Protein AF-A0A8K0A670-F1 (afdb_monomer)

InterPro domains:
  IPR025924 YHYH domain [PF14240] (83-179)

Nearest PDB structures (foldseek):
  3w1z-assembly1_D  TM=4.379E-01  e=2.441E+00  Schizosaccharomyces pombe 972h-
  8fez-assembly1_B  TM=3.450E-01  e=7.462E+00  Severe acute respiratory syndrome coronavirus 2

Solvent-accessible surface area (backbone atoms only — not comparable to full-atom values): 18546 Å² total; per-residue (Å²): 137,86,81,82,78,81,77,81,77,79,76,77,73,77,72,39,59,51,26,69,49,73,68,61,54,65,54,39,48,35,48,98,30,70,21,81,68,60,70,42,61,19,37,38,45,76,45,78,59,88,68,29,32,38,39,35,21,28,24,30,50,37,51,86,71,64,76,46,55,36,99,76,38,81,26,41,46,36,80,50,86,47,75,46,69,20,34,46,68,26,44,77,37,100,57,75,33,62,51,21,63,50,65,48,27,38,28,27,33,22,24,32,29,34,36,35,49,38,100,85,59,42,55,30,76,84,73,51,62,60,35,94,38,30,26,42,41,41,92,86,8,51,32,31,28,44,43,70,26,54,69,42,73,56,55,52,82,69,101,70,42,48,35,45,68,42,27,34,36,48,22,17,35,41,25,22,32,34,32,35,73,88,49,49,70,49,49,58,91,77,35,46,87,33,25,28,48,69,56,100,55,35,43,34,31,34,22,22,97,45,83,46,14,45,53,34,29,32,58,27,46,62,84,73,82,87,77,49,59,62,80,44,75,61,44,52,61,59,55,49,52,51,53,50,54,52,51,53,52,51,52,53,50,51,53,52,50,51,54,51,50,54,50,53,53,53,51,50,52,51,52,52,53,51,52,52,50,52,50,55,50,53,53,51,54,52,52,51,53,51,49,53,53,54,49,51,52,52,51,52,53,51,52,52,52,53,52,54,50,52,53,52,51,51,54,50,53,51,50,52,51,54,49,52,52,52,50,52,53,50,53,51,52,54,51,50,54,51,50,55,58,59,64,77,71,71,82,133

Radius of gyration: 54.06 Å; Cα contacts (8 Å, |Δi|>4): 597; chains: 1; bounding box: 122×83×164 Å

Foldseek 3Di:
DDDDDPDPPPPPDAFAAAFDDPVSQVLQAAAPAQEDQARDGKDWHWDDDPQKIKIWIQQGHSDYWDHPPDPQHPATAGTDTDIAIEGNGFDFDPDFAFFFAAAFWAFSNGHGAGFCADLVRDRCQVVGDGTPQQWDADRVNRIHHQAQRCVAPQSPDDPAAFGDFGTAGQSRATEGEQAHGGRDGDDPVNADQQQWDRDPSYIHHYAHRDPSRTTLTHRTDHPDDPVGPCSHDSPSVVVVVVVVVVVVVVVVVVVVVVVVVVVVVVVVVVVVVVVVVVVVVVVVVVVVVVVVVVVVVVVVVVVVVVVVVVVVVVVVVVVVVVVVVVVVVVVVVVVVVVVVVVVVPDDD

Structure (mmCIF, N/CA/C/O backbone):
data_AF-A0A8K0A670-F1
#
_entry.id   AF-A0A8K0A670-F1
#
loop_
_atom_site.group_PDB
_atom_site.id
_atom_site.type_symbol
_atom_site.label_atom_id
_atom_site.label_alt_id
_atom_site.label_comp_id
_atom_site.label_asym_id
_atom_site.label_entity_id
_atom_site.label_seq_id
_atom_site.pdbx_PDB_ins_code
_atom_site.Cartn_x
_atom_site.Cartn_y
_atom_site.Cartn_z
_atom_site.occupancy
_atom_site.B_iso_or_equiv
_atom_site.auth_seq_id
_atom_site.auth_comp_id
_atom_site.auth_asym_id
_atom_site.auth_atom_id
_atom_site.pdbx_PDB_model_num
ATOM 1 N N . MET A 1 1 ? -8.730 61.314 -6.296 1.00 41.34 1 MET A N 1
ATOM 2 C CA . MET A 1 1 ? -9.463 60.040 -6.457 1.00 41.34 1 MET A CA 1
ATOM 3 C C . MET A 1 1 ? -8.555 58.917 -5.981 1.00 41.34 1 MET A C 1
ATOM 5 O O . MET A 1 1 ? -7.648 58.537 -6.707 1.00 41.34 1 MET A O 1
ATOM 9 N N . LEU A 1 2 ? -8.719 58.470 -4.735 1.00 37.47 2 LEU A N 1
ATOM 10 C CA . LEU A 1 2 ? -7.903 57.409 -4.144 1.00 37.47 2 LEU A CA 1
ATOM 11 C C . LEU A 1 2 ? -8.579 56.067 -4.469 1.00 37.47 2 LEU A C 1
ATOM 13 O O . LEU A 1 2 ? -9.646 55.773 -3.939 1.00 37.47 2 LEU A O 1
ATOM 17 N N . ARG A 1 3 ? -8.018 55.299 -5.410 1.00 43.97 3 ARG A N 1
ATOM 18 C CA . ARG A 1 3 ? -8.507 53.952 -5.739 1.00 43.97 3 ARG A CA 1
ATOM 19 C C . ARG A 1 3 ? -7.985 52.971 -4.688 1.00 43.97 3 ARG A C 1
ATOM 21 O O . ARG A 1 3 ? -6.829 52.559 -4.764 1.00 43.97 3 ARG A O 1
ATOM 28 N N . LEU A 1 4 ? -8.832 52.609 -3.722 1.00 42.03 4 LEU A N 1
ATOM 29 C CA . LEU A 1 4 ? -8.606 51.438 -2.874 1.00 42.03 4 LEU A CA 1
ATOM 30 C C . LEU A 1 4 ? -8.607 50.194 -3.772 1.00 42.03 4 LEU A C 1
ATOM 32 O O . LEU A 1 4 ? -9.631 49.848 -4.355 1.00 42.03 4 LEU A O 1
ATOM 36 N N . HIS A 1 5 ? -7.455 49.540 -3.890 1.00 47.75 5 HIS A N 1
ATOM 37 C CA . HIS A 1 5 ? -7.378 48.182 -4.411 1.00 47.75 5 HIS A CA 1
ATOM 38 C C . HIS A 1 5 ? -7.705 47.246 -3.250 1.00 47.75 5 HIS A C 1
ATOM 40 O O . HIS A 1 5 ? -6.898 47.075 -2.340 1.00 47.75 5 HIS A O 1
ATOM 46 N N . ALA A 1 6 ? -8.921 46.702 -3.247 1.00 46.00 6 ALA A N 1
ATOM 47 C CA . ALA A 1 6 ? -9.292 45.627 -2.343 1.00 46.00 6 ALA A CA 1
ATOM 48 C C . ALA A 1 6 ? -8.621 44.342 -2.840 1.00 46.00 6 ALA A C 1
ATOM 50 O O . ALA A 1 6 ? -9.079 43.716 -3.795 1.00 46.00 6 ALA A O 1
ATOM 51 N N . THR A 1 7 ? -7.497 43.981 -2.228 1.00 47.88 7 THR A N 1
ATOM 52 C CA . THR A 1 7 ? -6.883 42.668 -2.408 1.00 47.88 7 THR A CA 1
ATOM 53 C C . THR A 1 7 ? -7.809 41.645 -1.754 1.00 47.88 7 THR A C 1
ATOM 55 O O . THR A 1 7 ? -7.922 41.601 -0.530 1.00 47.88 7 THR A O 1
ATOM 58 N N . LEU A 1 8 ? -8.523 40.865 -2.566 1.00 43.47 8 LEU A N 1
ATOM 59 C CA . LEU A 1 8 ? -9.308 39.728 -2.098 1.00 43.47 8 LEU A CA 1
ATOM 60 C C . LEU A 1 8 ? -8.324 38.666 -1.591 1.00 43.47 8 LEU A C 1
ATOM 62 O O . LEU A 1 8 ? -7.766 37.901 -2.373 1.00 43.47 8 LEU A O 1
ATOM 66 N N . VAL A 1 9 ? -8.066 38.660 -0.284 1.00 44.31 9 VAL A N 1
ATOM 67 C CA . VAL A 1 9 ? -7.386 37.547 0.379 1.00 44.31 9 VAL A CA 1
ATOM 68 C C . VAL A 1 9 ? -8.381 36.394 0.382 1.00 44.31 9 VAL A C 1
ATOM 70 O O . VAL A 1 9 ? -9.333 36.391 1.161 1.00 44.31 9 VAL A O 1
ATOM 73 N N . LEU A 1 10 ? -8.205 35.453 -0.543 1.00 40.19 10 LEU A N 1
ATOM 74 C CA . LEU A 1 10 ? -8.922 34.187 -0.525 1.00 40.19 10 LEU A CA 1
ATOM 75 C C . LEU A 1 10 ? -8.428 33.428 0.714 1.00 40.19 10 LEU A C 1
ATOM 77 O O . LEU A 1 10 ? -7.350 32.840 0.701 1.00 40.19 10 LEU A O 1
ATOM 81 N N . ALA A 1 11 ? -9.163 33.536 1.821 1.00 42.47 11 ALA A N 1
ATOM 82 C CA . ALA A 1 11 ? -8.893 32.750 3.012 1.00 42.47 11 ALA A CA 1
ATOM 83 C C . ALA A 1 11 ? -9.129 31.280 2.650 1.00 42.47 11 ALA A C 1
ATOM 85 O O . ALA A 1 11 ? -10.271 30.851 2.492 1.00 42.47 11 ALA A O 1
ATOM 86 N N . VAL A 1 12 ? -8.044 30.529 2.459 1.00 48.94 12 VAL A N 1
ATOM 87 C CA . VAL A 1 12 ? -8.097 29.069 2.410 1.00 48.94 12 VAL A CA 1
ATOM 88 C C . VAL A 1 12 ? -8.590 28.641 3.787 1.00 48.94 12 VAL A C 1
ATOM 90 O O . VAL A 1 12 ? -7.878 28.798 4.779 1.00 48.94 12 VAL A O 1
ATOM 93 N N . LEU A 1 13 ? -9.851 28.215 3.868 1.00 53.75 13 LEU A N 1
ATOM 94 C CA . LEU A 1 13 ? -10.382 27.624 5.089 1.00 53.75 13 LEU A CA 1
ATOM 95 C C . LEU A 1 13 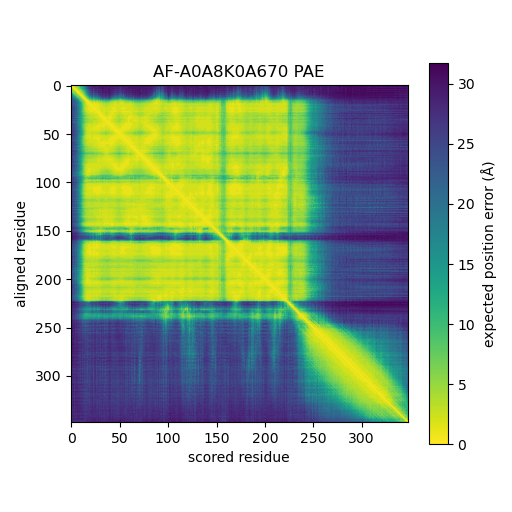? -9.508 26.404 5.419 1.00 53.75 13 LEU A C 1
ATOM 97 O O . LEU A 1 13 ? -9.218 25.625 4.507 1.00 53.75 13 LEU A O 1
ATOM 101 N N . PRO A 1 14 ? -9.047 26.245 6.672 1.00 61.03 14 PRO A N 1
ATOM 102 C CA . PRO A 1 14 ? -8.299 25.056 7.050 1.00 61.03 14 PRO A CA 1
ATOM 103 C C . PRO A 1 14 ? -9.165 23.821 6.789 1.00 61.03 14 PRO A C 1
ATOM 105 O O . PRO A 1 14 ? -10.379 23.856 7.010 1.00 61.03 14 PRO A O 1
ATOM 108 N N . ALA A 1 15 ? -8.542 22.751 6.292 1.00 68.19 15 ALA A N 1
ATOM 109 C CA . ALA A 1 15 ? -9.210 21.470 6.115 1.00 68.19 15 ALA A CA 1
ATOM 110 C C . ALA A 1 15 ? -9.881 21.058 7.430 1.00 68.19 15 ALA A C 1
ATOM 112 O O . ALA A 1 15 ? -9.283 21.163 8.504 1.00 68.19 15 ALA A O 1
ATOM 113 N N . THR A 1 16 ? -11.135 20.620 7.349 1.00 85.06 16 THR A N 1
ATOM 114 C CA . THR A 1 16 ? -11.826 20.073 8.516 1.00 85.06 16 THR A CA 1
ATOM 115 C C . THR A 1 16 ? -11.417 18.620 8.688 1.00 85.06 16 THR A C 1
ATOM 117 O O . THR A 1 16 ? -11.331 17.876 7.713 1.00 85.06 16 THR A O 1
ATOM 120 N N . VAL A 1 17 ? -11.156 18.209 9.924 1.00 87.62 17 VAL A N 1
ATOM 121 C CA . VAL A 1 17 ? -11.003 16.794 10.258 1.00 87.62 17 VAL A CA 1
ATOM 122 C C . VAL A 1 17 ? -12.274 16.373 10.968 1.00 87.62 17 VAL A C 1
ATOM 124 O O . VAL A 1 17 ? -12.676 16.995 11.951 1.00 87.62 17 VAL A O 1
ATOM 127 N N . LEU A 1 18 ? -12.933 15.360 10.421 1.00 91.75 18 LEU A N 1
ATOM 128 C CA . LEU A 1 18 ? -14.132 14.766 10.989 1.00 91.75 18 LEU A CA 1
ATOM 129 C C . LEU A 1 18 ? -13.799 13.330 11.388 1.00 91.75 18 LEU A C 1
ATOM 131 O O . LEU A 1 18 ? -12.989 12.678 10.731 1.00 91.75 18 LEU A O 1
ATOM 135 N N . GLY A 1 19 ? -14.403 12.857 12.476 1.00 92.88 19 GLY A N 1
ATOM 136 C CA . GLY A 1 19 ? -14.391 11.432 12.784 1.00 92.88 19 GLY A CA 1
ATOM 137 C C . GLY A 1 19 ? -15.378 10.681 11.902 1.00 92.88 19 GLY A C 1
ATOM 138 O O . GLY A 1 19 ? -16.015 11.266 11.022 1.00 92.88 19 GLY A O 1
ATOM 139 N N . LEU A 1 20 ? -15.531 9.387 12.174 1.00 96.38 20 LEU A N 1
ATOM 140 C CA . LEU A 1 20 ? -16.428 8.531 11.405 1.00 96.38 20 LEU A CA 1
ATOM 141 C C . LEU A 1 20 ? -17.883 9.025 11.463 1.00 96.38 20 LEU A C 1
ATOM 143 O O . LEU A 1 20 ? -18.459 9.224 12.536 1.00 96.38 20 LEU A O 1
ATOM 147 N N . SER A 1 21 ? -18.492 9.167 10.294 1.00 95.00 21 SER A N 1
ATOM 148 C CA . SER A 1 21 ? -19.928 9.344 10.110 1.00 95.00 21 SER A CA 1
ATOM 149 C C . SER A 1 21 ? -20.710 8.085 10.503 1.00 95.00 21 SER A C 1
ATOM 151 O O . SER A 1 21 ? -20.159 6.996 10.658 1.00 95.00 21 SER A O 1
ATOM 153 N N . ALA A 1 22 ? -22.032 8.216 10.641 1.00 94.94 22 ALA A N 1
ATOM 154 C CA . ALA A 1 22 ? -22.895 7.078 10.958 1.00 94.94 22 ALA A CA 1
ATOM 155 C C . ALA A 1 22 ? -22.835 5.971 9.888 1.00 94.94 22 ALA A C 1
ATOM 157 O O . ALA A 1 22 ? -22.844 4.793 10.243 1.00 94.94 22 ALA A O 1
ATOM 158 N N . ASP A 1 23 ? -22.731 6.344 8.609 1.00 93.25 23 ASP A N 1
ATOM 159 C CA . ASP A 1 23 ? -22.630 5.392 7.498 1.00 93.25 23 ASP A CA 1
ATOM 160 C C . ASP A 1 23 ? -21.265 4.688 7.495 1.00 93.25 23 ASP A C 1
ATOM 162 O O . ASP A 1 23 ? -21.194 3.473 7.316 1.00 93.25 23 ASP A O 1
ATOM 166 N N . GLU A 1 24 ? -20.183 5.416 7.790 1.00 95.56 24 GLU A N 1
ATOM 167 C CA . GLU A 1 24 ? -18.848 4.826 7.951 1.00 95.56 24 GLU A CA 1
ATOM 168 C C . GLU A 1 24 ? -18.781 3.873 9.147 1.00 95.56 24 GLU A C 1
ATOM 170 O O . GLU A 1 24 ? -18.188 2.805 9.043 1.00 95.56 24 GLU A O 1
ATOM 175 N N . ILE A 1 25 ? -19.424 4.208 10.271 1.00 96.75 25 ILE A N 1
ATOM 176 C CA . ILE A 1 25 ? -19.548 3.304 11.425 1.00 96.75 25 ILE A CA 1
ATOM 177 C C . ILE A 1 25 ? -20.355 2.057 11.043 1.00 96.75 25 ILE A C 1
ATOM 179 O O . ILE A 1 25 ? -19.985 0.948 11.428 1.00 96.75 25 ILE A O 1
ATOM 183 N N . ALA A 1 26 ? -21.435 2.215 10.275 1.00 94.94 26 ALA A N 1
ATOM 184 C CA . ALA A 1 26 ? -22.269 1.104 9.824 1.00 94.94 26 ALA A CA 1
ATOM 185 C C . ALA A 1 26 ? -21.543 0.155 8.854 1.00 94.94 26 ALA A C 1
ATOM 187 O O . ALA A 1 26 ? -21.919 -1.014 8.768 1.00 94.94 26 ALA A O 1
ATOM 188 N N . ALA A 1 27 ? -20.495 0.622 8.168 1.00 94.75 27 ALA A N 1
ATOM 189 C CA . ALA A 1 27 ? -19.664 -0.210 7.301 1.00 94.75 27 ALA A CA 1
ATOM 190 C C . ALA A 1 27 ? -18.817 -1.238 8.074 1.00 94.75 27 ALA A C 1
ATOM 192 O O . ALA A 1 27 ? -18.382 -2.227 7.485 1.00 94.75 27 ALA A O 1
ATOM 193 N N . PHE A 1 28 ? -18.600 -1.051 9.385 1.00 97.00 28 PHE A N 1
ATOM 194 C CA . PHE A 1 28 ? -17.864 -2.012 10.210 1.00 97.00 28 PHE A CA 1
ATOM 195 C C . PHE A 1 28 ? -18.700 -3.267 10.467 1.00 97.00 28 PHE A C 1
ATOM 197 O O . PHE A 1 28 ? -19.418 -3.382 11.464 1.00 97.00 28 PHE A O 1
ATOM 204 N N . GLN A 1 29 ? -18.583 -4.229 9.558 1.00 95.06 29 GLN A N 1
ATOM 205 C CA . GLN A 1 29 ? -19.315 -5.482 9.597 1.00 95.06 29 GLN A CA 1
ATOM 206 C C . GLN A 1 29 ? -18.474 -6.627 9.026 1.00 95.06 29 GLN A C 1
ATOM 208 O O . GLN A 1 29 ? -17.982 -6.569 7.903 1.00 95.06 29 GLN A O 1
ATOM 213 N N . ALA A 1 30 ? -18.369 -7.720 9.781 1.00 94.62 30 ALA A N 1
ATOM 214 C CA . ALA A 1 30 ? -17.766 -8.954 9.294 1.00 94.62 30 ALA A CA 1
ATOM 215 C C . ALA A 1 30 ? -18.792 -9.765 8.487 1.00 94.62 30 ALA A C 1
ATOM 217 O O . ALA A 1 30 ? -19.913 -10.017 8.948 1.00 94.62 30 ALA A O 1
ATOM 218 N N . ARG A 1 31 ? -18.409 -10.220 7.290 1.00 93.75 31 ARG A N 1
ATOM 219 C CA . ARG A 1 31 ? -19.213 -11.148 6.483 1.00 93.75 31 ARG A CA 1
ATOM 220 C C . ARG A 1 31 ? -19.394 -12.487 7.200 1.00 93.75 31 ARG A C 1
ATOM 222 O O . ARG A 1 31 ? -18.621 -12.894 8.068 1.00 93.75 31 ARG A O 1
ATOM 229 N N . THR A 1 32 ? -20.432 -13.221 6.802 1.00 94.88 32 THR A N 1
ATOM 230 C CA . THR A 1 32 ? -20.652 -14.586 7.302 1.00 94.88 32 THR A CA 1
ATOM 231 C C . THR A 1 32 ? -19.696 -15.559 6.614 1.00 94.88 32 THR A C 1
ATOM 233 O O . THR A 1 32 ? -20.020 -16.139 5.580 1.00 94.88 32 THR A O 1
ATOM 236 N N . HIS A 1 33 ? -18.507 -15.719 7.192 1.00 94.69 33 HIS A N 1
ATOM 237 C CA . HIS A 1 33 ? -17.453 -16.606 6.709 1.00 94.69 33 HIS A CA 1
ATOM 238 C C . HIS A 1 33 ? -16.773 -17.329 7.876 1.00 94.69 33 HIS A C 1
ATOM 240 O O . HIS A 1 33 ? -16.440 -16.705 8.879 1.00 94.69 33 HIS A O 1
ATOM 246 N N . ILE A 1 34 ? -16.553 -18.640 7.738 1.00 97.31 34 ILE A N 1
ATOM 247 C CA . ILE A 1 34 ? -15.734 -19.413 8.679 1.00 97.31 34 ILE A CA 1
ATOM 248 C C . ILE A 1 34 ? -14.327 -19.525 8.100 1.00 97.31 34 ILE A C 1
ATOM 250 O O . ILE A 1 34 ? -14.119 -20.216 7.103 1.00 97.31 34 ILE A O 1
ATOM 254 N N . GLU A 1 35 ? -13.373 -18.858 8.742 1.00 96.75 35 GLU A N 1
ATOM 255 C CA . GLU A 1 35 ? -11.968 -18.861 8.356 1.00 96.75 35 GLU A CA 1
ATOM 256 C C . GLU A 1 35 ? -11.379 -20.261 8.572 1.00 96.75 35 GLU A C 1
ATOM 258 O O . GLU A 1 35 ? -11.522 -20.871 9.636 1.00 96.75 35 GLU A O 1
ATOM 263 N N . ARG A 1 36 ? -10.742 -20.806 7.534 1.00 95.88 36 ARG A N 1
ATOM 264 C CA . ARG A 1 36 ? -10.389 -22.231 7.472 1.00 95.88 36 ARG A CA 1
ATOM 265 C C . ARG A 1 36 ? -9.290 -22.665 8.439 1.00 95.88 36 ARG A C 1
ATOM 267 O O . ARG A 1 36 ? -9.299 -23.822 8.850 1.00 95.88 36 ARG A O 1
ATOM 274 N N . ASN A 1 37 ? -8.333 -21.795 8.757 1.00 95.94 37 ASN A N 1
ATOM 275 C CA . ASN A 1 37 ? -7.180 -22.154 9.583 1.00 95.94 37 ASN A CA 1
ATOM 276 C C . ASN A 1 37 ? -7.552 -22.182 11.074 1.00 95.94 37 ASN A C 1
ATOM 278 O O . ASN A 1 37 ? -7.114 -23.064 11.807 1.00 95.94 37 ASN A O 1
ATOM 282 N N . SER A 1 38 ? -8.401 -21.255 11.513 1.00 96.50 38 SER A N 1
ATOM 283 C CA . SER A 1 38 ? -8.868 -21.112 12.896 1.00 96.50 38 SER A CA 1
ATOM 284 C C . SER A 1 38 ? -10.195 -21.827 13.174 1.00 96.50 38 SER A C 1
ATOM 286 O O . SER A 1 38 ? -10.486 -22.161 14.325 1.00 96.50 38 SER A O 1
ATOM 288 N N . GLY A 1 39 ? -11.019 -22.059 12.146 1.00 96.94 39 GLY A N 1
ATOM 289 C CA . GLY A 1 39 ? -12.376 -22.594 12.283 1.00 96.94 39 GLY A CA 1
ATOM 290 C C . GLY A 1 39 ? -13.350 -21.618 12.951 1.00 96.94 39 GLY A C 1
ATOM 291 O O . GLY A 1 39 ? -14.333 -22.050 13.560 1.00 96.94 39 GLY A O 1
ATOM 292 N N . LYS A 1 40 ? -13.065 -20.312 12.898 1.00 97.69 40 LYS A N 1
ATOM 293 C CA . LYS A 1 40 ? -13.826 -19.246 13.565 1.00 97.69 40 LYS A CA 1
ATOM 294 C C . LYS A 1 40 ? -14.410 -18.260 12.559 1.00 97.69 40 LYS A C 1
ATOM 296 O O . LYS A 1 40 ? -13.945 -18.163 11.431 1.00 97.69 40 LYS A O 1
ATOM 301 N N . GLN A 1 41 ? -15.429 -17.523 12.992 1.00 97.69 41 GLN A N 1
ATOM 302 C CA . GLN A 1 41 ? -15.974 -16.388 12.252 1.00 97.69 41 GLN A CA 1
ATOM 303 C C . GLN A 1 41 ? -15.366 -15.082 12.774 1.00 97.69 41 GLN A C 1
ATOM 305 O O . GLN A 1 41 ? -15.202 -14.931 13.987 1.00 97.69 41 GLN A O 1
ATOM 310 N N . GLY A 1 42 ? -15.078 -14.145 11.869 1.00 97.88 42 GLY A N 1
ATOM 311 C CA . GLY A 1 42 ? -14.710 -12.769 12.207 1.00 97.88 42 GLY A CA 1
ATOM 312 C C . GLY A 1 42 ? -15.820 -12.022 12.940 1.00 97.88 42 GLY A C 1
ATOM 313 O O . GLY A 1 42 ? -16.999 -12.166 12.615 1.00 97.88 42 GLY A O 1
ATOM 314 N N . THR A 1 43 ? -15.451 -11.216 13.930 1.00 98.12 43 THR A N 1
ATOM 315 C CA . THR A 1 43 ? -16.368 -10.298 14.611 1.00 98.12 43 THR A CA 1
ATOM 316 C C . THR A 1 43 ? -15.762 -8.908 14.692 1.00 98.12 43 THR A C 1
ATOM 318 O O . THR A 1 43 ? -14.563 -8.754 14.909 1.00 98.12 43 THR A O 1
ATOM 321 N N . VAL A 1 44 ? -16.611 -7.896 14.534 1.00 98.31 44 VAL A N 1
ATOM 322 C CA . VAL A 1 44 ? -16.253 -6.485 14.657 1.00 98.31 44 VAL A CA 1
ATOM 323 C C . VAL A 1 44 ? -17.434 -5.723 15.243 1.00 98.31 44 VAL A C 1
ATOM 325 O O . VAL A 1 44 ? -18.589 -6.052 14.969 1.00 98.31 44 VAL A O 1
ATOM 328 N N . SER A 1 45 ? -17.154 -4.738 16.087 1.00 97.75 45 SER A N 1
ATOM 329 C CA . SER A 1 45 ? -18.163 -3.831 16.622 1.00 97.75 45 SER A CA 1
ATOM 330 C C . SER A 1 45 ? -17.540 -2.484 16.946 1.00 97.75 45 SER A C 1
ATOM 332 O O . SER A 1 45 ? -16.480 -2.416 17.574 1.00 97.75 45 SER A O 1
ATOM 334 N N . VAL A 1 46 ? -18.250 -1.423 16.575 1.00 98.12 46 VAL A N 1
ATOM 335 C CA . VAL A 1 46 ? -17.915 -0.036 16.887 1.00 98.12 46 VAL A CA 1
ATOM 336 C C . VAL A 1 46 ? -19.028 0.533 17.750 1.00 98.12 46 VAL A C 1
ATOM 338 O O . VAL A 1 46 ? -20.191 0.555 17.356 1.00 98.12 46 VAL A O 1
ATOM 341 N N . THR A 1 47 ? -18.680 0.976 18.952 1.00 97.25 47 THR A N 1
ATOM 342 C CA . THR A 1 47 ? -19.632 1.589 19.889 1.00 97.25 47 THR A CA 1
ATOM 343 C C . THR A 1 47 ? -19.100 2.915 20.383 1.00 97.25 47 THR A C 1
ATOM 345 O O . THR A 1 47 ? -17.900 3.044 20.598 1.00 97.25 47 THR A O 1
ATOM 348 N N . GLN A 1 48 ? -19.978 3.880 20.622 1.00 96.06 48 GLN A N 1
ATOM 349 C CA . GLN A 1 48 ? -19.585 5.168 21.178 1.00 96.06 48 GLN A CA 1
ATOM 350 C C . GLN A 1 48 ? -19.744 5.189 22.705 1.00 96.06 48 GLN A C 1
ATOM 352 O O . GLN A 1 48 ? -20.777 4.786 23.237 1.00 96.06 48 GLN A O 1
ATOM 357 N N . ASP A 1 49 ? -18.725 5.696 23.393 1.00 95.06 49 ASP A N 1
ATOM 358 C CA . ASP A 1 49 ? -18.665 5.932 24.835 1.00 95.06 49 ASP A CA 1
ATOM 359 C C . ASP A 1 49 ? -18.203 7.379 25.074 1.00 95.06 49 ASP A C 1
ATOM 361 O O . ASP A 1 49 ? -17.006 7.679 25.091 1.00 95.06 49 ASP A O 1
ATOM 365 N N . GLY A 1 50 ? -19.168 8.299 25.177 1.00 94.75 50 GLY A N 1
ATOM 366 C CA . GLY A 1 50 ? -18.897 9.737 25.245 1.00 94.75 50 GLY A CA 1
ATOM 367 C C . GLY A 1 50 ? -18.187 10.242 23.985 1.00 94.75 50 GLY A C 1
ATOM 368 O O . GLY A 1 50 ? -18.702 10.088 22.876 1.00 94.75 50 GLY A O 1
ATOM 369 N N . ASP A 1 51 ? -16.997 10.815 24.164 1.00 93.50 51 ASP A N 1
ATOM 370 C CA . ASP A 1 51 ? -16.164 11.374 23.087 1.00 93.50 51 ASP A CA 1
ATOM 371 C C . ASP A 1 51 ? -15.213 10.338 22.451 1.00 93.50 51 ASP A C 1
ATOM 373 O O . ASP A 1 51 ? -14.284 10.690 21.719 1.00 93.50 51 ASP A O 1
ATOM 377 N N . VAL A 1 52 ? -15.423 9.048 22.730 1.00 95.44 52 VAL A N 1
ATOM 378 C CA . VAL A 1 52 ? -14.565 7.949 22.270 1.00 95.44 52 VAL A CA 1
ATOM 379 C C . VAL A 1 52 ? -15.375 6.915 21.493 1.00 95.44 52 VAL A C 1
ATOM 381 O O . VAL A 1 52 ? -16.432 6.477 21.946 1.00 95.44 52 VAL A O 1
ATOM 384 N N . LEU A 1 53 ? -14.852 6.465 20.353 1.00 97.06 53 LEU A N 1
ATOM 385 C CA . LEU A 1 53 ? -15.296 5.236 19.700 1.00 97.06 53 LEU A CA 1
ATOM 386 C C . LEU A 1 53 ? -14.466 4.062 20.225 1.00 97.06 53 LEU A C 1
ATOM 388 O O . LEU A 1 53 ? -13.234 4.086 20.220 1.00 97.06 53 LEU A O 1
ATOM 392 N N . VAL A 1 54 ? -15.156 3.028 20.691 1.00 97.38 54 VAL A N 1
ATOM 393 C CA . VAL A 1 54 ? -14.592 1.759 21.145 1.00 97.38 54 VAL A CA 1
ATOM 394 C C . VAL A 1 54 ? -14.743 0.746 20.019 1.00 97.38 54 VAL A C 1
ATOM 396 O O . VAL A 1 54 ? -15.856 0.329 19.694 1.00 97.38 54 VAL A O 1
ATOM 399 N N . LEU A 1 55 ? -13.612 0.361 19.436 1.00 97.81 55 LEU A N 1
ATOM 400 C CA . LEU A 1 55 ? -13.516 -0.655 18.397 1.00 97.81 55 LEU A CA 1
ATOM 401 C C . LEU A 1 55 ? -13.195 -1.995 19.055 1.00 97.81 55 LEU A C 1
ATOM 403 O O . LEU A 1 55 ? -12.193 -2.107 19.764 1.00 97.81 55 LEU A O 1
ATOM 407 N N . THR A 1 56 ? -14.004 -3.017 18.809 1.00 98.25 56 THR A N 1
ATOM 408 C CA . THR A 1 56 ? -13.760 -4.380 19.300 1.00 98.25 56 THR A CA 1
ATOM 409 C C . THR A 1 56 ? -13.748 -5.365 18.148 1.00 98.25 56 THR A C 1
ATOM 411 O O . THR A 1 56 ? -14.512 -5.215 17.198 1.00 98.25 56 THR A O 1
ATOM 414 N N . SER A 1 57 ? -12.855 -6.350 18.213 1.00 98.44 57 SER A N 1
ATOM 415 C CA . SER A 1 57 ? -12.731 -7.372 17.177 1.00 98.44 57 SER A CA 1
ATOM 416 C C . SER A 1 57 ? -12.016 -8.612 17.694 1.00 98.44 57 SER A C 1
ATOM 418 O O . SER A 1 57 ? -11.141 -8.528 18.563 1.00 98.44 57 SER A O 1
ATOM 420 N N . ASN A 1 58 ? -12.349 -9.766 17.121 1.00 97.94 58 ASN A N 1
ATOM 421 C CA . ASN A 1 58 ? -11.612 -11.001 17.356 1.00 97.94 58 ASN A CA 1
ATOM 422 C C . ASN A 1 58 ? -10.453 -11.232 16.360 1.00 97.94 58 ASN A C 1
ATOM 424 O O . ASN A 1 58 ? -9.711 -12.206 16.490 1.00 97.94 58 ASN A O 1
ATOM 428 N N . GLY A 1 59 ? -10.275 -10.331 15.387 1.00 97.50 59 GLY A N 1
ATOM 429 C CA . GLY A 1 59 ? -9.162 -10.307 14.434 1.00 97.50 59 GLY A CA 1
ATOM 430 C C . GLY A 1 59 ? -9.163 -11.432 13.398 1.00 97.50 59 GLY A C 1
ATOM 431 O O . GLY A 1 59 ? -8.176 -11.587 12.682 1.00 97.50 59 GLY A O 1
ATOM 432 N N . ILE A 1 60 ? -10.229 -12.233 13.329 1.00 98.25 60 ILE A N 1
ATOM 433 C CA . ILE A 1 60 ? -10.356 -13.306 12.342 1.00 98.25 60 ILE A CA 1
ATOM 434 C C . ILE A 1 60 ? -10.846 -12.706 11.015 1.00 98.25 60 ILE A C 1
ATOM 436 O O . ILE A 1 60 ? -11.880 -12.035 11.017 1.00 98.25 60 ILE A O 1
ATOM 440 N N . PRO A 1 61 ? -10.151 -12.939 9.884 1.00 96.81 61 PRO A N 1
ATOM 441 C CA . PRO A 1 61 ? -10.595 -12.437 8.591 1.00 96.81 61 PRO A CA 1
ATOM 442 C C . PRO A 1 61 ? -11.920 -13.073 8.173 1.00 96.81 61 PRO A C 1
ATOM 444 O O . PRO A 1 61 ? -12.165 -14.265 8.356 1.00 96.81 61 PRO A O 1
ATOM 447 N N . ASP A 1 62 ? -12.776 -12.261 7.566 1.00 95.62 62 ASP A N 1
ATOM 448 C CA . ASP A 1 62 ? -14.099 -12.649 7.077 1.00 95.62 62 ASP A CA 1
ATOM 449 C C . ASP A 1 62 ? -14.082 -13.099 5.601 1.00 95.62 62 ASP A C 1
ATOM 451 O O . ASP A 1 62 ? -15.097 -13.056 4.903 1.00 95.62 62 ASP A O 1
ATOM 455 N N . HIS A 1 63 ? -12.916 -13.527 5.124 1.00 94.50 63 HIS A N 1
ATOM 456 C CA . HIS A 1 63 ? -12.665 -14.023 3.777 1.00 94.50 63 HIS A CA 1
ATOM 457 C C . HIS A 1 63 ? -11.752 -15.249 3.819 1.00 94.50 63 HIS A C 1
ATOM 459 O O . HIS A 1 63 ? -11.102 -15.541 4.825 1.00 94.50 63 HIS A O 1
ATOM 465 N N . ALA A 1 64 ? -11.667 -15.950 2.687 1.00 92.69 64 ALA A N 1
ATOM 466 C CA . ALA A 1 64 ? -10.725 -17.046 2.542 1.00 92.69 64 ALA A CA 1
ATOM 467 C C . ALA A 1 64 ? -9.283 -16.522 2.625 1.00 92.69 64 ALA A C 1
ATOM 469 O O . ALA A 1 64 ? -8.930 -15.554 1.958 1.00 92.69 64 ALA A O 1
ATOM 470 N N . THR A 1 65 ? -8.459 -17.185 3.426 1.00 94.88 65 THR A N 1
ATOM 471 C CA . THR A 1 65 ? -7.021 -16.924 3.585 1.00 94.88 65 THR A CA 1
ATOM 472 C C . THR A 1 65 ? -6.208 -18.019 2.902 1.00 94.88 65 THR A C 1
ATOM 474 O O . THR A 1 65 ? -6.752 -19.074 2.553 1.00 94.88 65 THR A O 1
ATOM 477 N N . SER A 1 66 ? -4.892 -17.849 2.753 1.00 94.94 66 SER A N 1
ATOM 478 C CA . SER A 1 66 ? -3.977 -18.965 2.432 1.00 94.94 66 SER A CA 1
ATOM 479 C C . SER A 1 66 ? -3.965 -20.057 3.516 1.00 94.94 66 SER A C 1
ATOM 481 O O . SER A 1 66 ? -4.585 -19.929 4.568 1.00 94.94 66 SER A O 1
ATOM 483 N N . THR A 1 67 ? -3.333 -21.202 3.236 1.00 95.62 67 THR A N 1
ATOM 484 C CA . THR A 1 67 ? -3.144 -22.239 4.260 1.00 95.62 67 THR A CA 1
ATOM 485 C C . THR A 1 67 ? -1.982 -21.814 5.140 1.00 95.62 67 THR A C 1
ATOM 487 O O . THR A 1 67 ? -0.867 -21.659 4.646 1.00 95.62 67 THR A O 1
ATOM 490 N N . PHE A 1 68 ? -2.254 -21.641 6.425 1.00 96.19 68 PHE A N 1
ATOM 491 C CA . PHE A 1 68 ? -1.297 -21.269 7.451 1.00 96.19 68 PHE A CA 1
ATOM 492 C C . PHE A 1 68 ? -1.293 -22.351 8.544 1.00 96.19 68 PHE A C 1
ATOM 494 O O . PHE A 1 68 ? -2.366 -22.789 8.963 1.00 96.19 68 PHE A O 1
ATOM 501 N N . PRO A 1 69 ? -0.118 -22.822 8.991 1.00 96.06 69 PRO A N 1
ATOM 502 C CA . PRO A 1 69 ? 1.219 -22.382 8.599 1.00 96.06 69 PRO A CA 1
ATOM 503 C C . PRO A 1 69 ? 1.611 -22.871 7.192 1.00 96.06 69 PRO A C 1
ATOM 505 O O . PRO A 1 69 ? 1.161 -23.913 6.715 1.00 96.06 69 PRO A O 1
ATOM 508 N N . SER A 1 70 ? 2.481 -22.115 6.525 1.00 94.56 70 SER A N 1
ATOM 509 C CA . SER A 1 70 ? 3.040 -22.399 5.201 1.00 94.56 70 SER A CA 1
ATOM 510 C C . SER A 1 70 ? 4.574 -22.387 5.227 1.00 94.56 70 SER A C 1
ATOM 512 O O . SER A 1 70 ? 5.200 -21.993 6.209 1.00 94.56 70 SER A O 1
ATOM 514 N N . ARG A 1 71 ? 5.216 -22.790 4.119 1.00 92.25 71 ARG A N 1
ATOM 515 C CA . ARG A 1 71 ? 6.685 -22.719 3.985 1.00 92.25 71 ARG A CA 1
ATOM 516 C C . ARG A 1 71 ? 7.221 -21.286 4.132 1.00 92.25 71 ARG A C 1
ATOM 518 O O . ARG A 1 71 ? 8.344 -21.122 4.594 1.00 92.25 71 ARG A O 1
ATOM 525 N N . GLY A 1 72 ? 6.447 -20.289 3.700 1.00 90.69 72 GLY A N 1
ATOM 526 C CA . GLY A 1 72 ? 6.826 -18.874 3.731 1.00 90.69 72 GLY A CA 1
ATOM 527 C C . GLY A 1 72 ? 6.426 -18.149 5.017 1.00 90.69 72 GLY A C 1
ATOM 528 O O . GLY A 1 72 ? 7.037 -17.144 5.358 1.00 90.69 72 GLY A O 1
ATOM 529 N N . ASN A 1 73 ? 5.446 -18.677 5.753 1.00 95.25 73 ASN A N 1
ATOM 530 C CA . ASN A 1 73 ? 5.005 -18.131 7.031 1.00 95.25 73 ASN A CA 1
ATOM 531 C C . ASN A 1 73 ? 4.622 -19.282 7.985 1.00 95.25 73 ASN A C 1
ATOM 533 O O . ASN A 1 73 ? 3.586 -19.914 7.779 1.00 95.25 73 ASN A O 1
ATOM 537 N N . PRO A 1 74 ? 5.422 -19.563 9.030 1.00 95.94 74 PRO A N 1
ATOM 538 C CA . PRO A 1 74 ? 5.206 -20.697 9.927 1.00 95.94 74 PRO A CA 1
ATOM 539 C C . PRO A 1 74 ? 4.150 -20.449 11.020 1.00 95.94 74 PRO A C 1
ATOM 541 O O . PRO A 1 74 ? 4.034 -21.269 11.930 1.00 95.94 74 PRO A O 1
ATOM 544 N N . ASN A 1 75 ? 3.418 -19.333 10.986 1.00 97.38 75 ASN A N 1
ATOM 545 C CA . ASN A 1 75 ? 2.466 -18.958 12.032 1.00 97.38 75 ASN A CA 1
ATOM 546 C C . ASN A 1 75 ? 1.041 -19.439 11.706 1.00 97.38 75 ASN A C 1
ATOM 548 O O . ASN A 1 75 ? 0.663 -19.521 10.541 1.00 97.38 75 ASN A O 1
ATOM 552 N N . ASP A 1 76 ? 0.239 -19.715 12.740 1.00 96.50 76 ASP A N 1
ATOM 553 C CA . ASP A 1 76 ? -1.189 -20.058 12.616 1.00 96.50 76 ASP A CA 1
ATOM 554 C C . ASP A 1 76 ? -2.074 -18.803 12.624 1.00 96.50 76 ASP A C 1
ATOM 556 O O . ASP A 1 76 ? -1.703 -17.812 13.238 1.00 96.50 76 ASP A O 1
ATOM 560 N N . VAL A 1 77 ? -3.299 -18.867 12.095 1.00 98.00 77 VAL A N 1
ATOM 561 C CA . VAL A 1 77 ? -4.334 -17.847 12.368 1.00 98.00 77 VAL A CA 1
ATOM 562 C C . VAL A 1 77 ? -5.056 -18.185 13.675 1.00 98.00 77 VAL A C 1
ATOM 564 O O . VAL A 1 77 ? -5.512 -19.312 13.871 1.00 98.00 77 VAL A O 1
ATOM 567 N N . ARG A 1 78 ? -5.161 -17.221 14.595 1.00 97.69 78 ARG A N 1
ATOM 568 C CA . ARG A 1 78 ? -5.748 -17.400 15.930 1.00 97.69 78 ARG A CA 1
ATOM 569 C C . ARG A 1 78 ? -6.611 -16.216 16.326 1.00 97.69 78 ARG A C 1
ATOM 571 O O . ARG A 1 78 ? -6.236 -15.065 16.115 1.00 97.69 78 ARG A O 1
ATOM 578 N N . GLU A 1 79 ? -7.716 -16.527 16.993 1.00 97.31 79 GLU A N 1
ATOM 579 C CA . GLU A 1 79 ? -8.621 -15.535 17.563 1.00 97.31 79 GLU A CA 1
ATOM 580 C C . GLU A 1 79 ? -7.902 -14.666 18.604 1.00 97.31 79 GLU A C 1
ATOM 582 O O . GLU A 1 79 ? -7.117 -15.161 19.417 1.00 97.31 79 GLU A O 1
ATOM 587 N N . GLN A 1 80 ? -8.178 -13.368 18.563 1.00 97.44 80 GLN A N 1
ATOM 588 C CA . GLN A 1 80 ? -7.657 -12.352 19.471 1.00 97.44 80 GLN A CA 1
ATOM 589 C C . GLN A 1 80 ? -8.813 -11.706 20.251 1.00 97.44 80 GLN A C 1
ATOM 591 O O . GLN A 1 80 ? -9.980 -12.027 20.048 1.00 97.44 80 GLN A O 1
ATOM 596 N N . SER A 1 81 ? -8.497 -10.788 21.163 1.00 96.88 81 SER A N 1
ATOM 597 C CA . SER A 1 81 ? -9.494 -10.018 21.918 1.00 96.88 81 SER A CA 1
ATOM 598 C C . SER A 1 81 ? -9.120 -8.542 21.879 1.00 96.88 81 SER A C 1
ATOM 600 O O . SER A 1 81 ? -8.601 -7.996 22.856 1.00 96.88 81 SER A O 1
ATOM 602 N N . TYR A 1 82 ? -9.313 -7.912 20.723 1.00 97.25 82 TYR A N 1
ATOM 603 C CA . TYR A 1 82 ? -8.935 -6.523 20.519 1.00 97.25 82 TYR A CA 1
ATOM 604 C C . TYR A 1 82 ? -9.976 -5.553 21.063 1.00 97.25 82 TYR A C 1
ATOM 606 O O . TYR A 1 82 ? -11.171 -5.715 20.823 1.00 97.25 82 TYR A O 1
ATOM 614 N N . THR A 1 83 ? -9.476 -4.510 21.724 1.00 96.62 83 THR A N 1
ATOM 615 C CA . THR A 1 83 ? -10.239 -3.335 22.145 1.00 96.62 83 THR A CA 1
ATOM 616 C C . THR A 1 83 ? -9.370 -2.103 21.922 1.00 96.62 83 THR A C 1
ATOM 618 O O . THR A 1 83 ? -8.354 -1.940 22.599 1.00 96.62 83 THR A O 1
ATOM 621 N N . TRP A 1 84 ? -9.773 -1.230 21.003 1.00 94.94 84 TRP A N 1
ATOM 622 C CA . TRP A 1 84 ? -9.120 0.054 20.750 1.00 94.94 84 TRP A CA 1
ATOM 623 C C . TRP A 1 84 ? -10.073 1.210 21.016 1.00 94.94 84 TRP A C 1
ATOM 625 O O . TRP A 1 84 ? -11.290 1.065 20.935 1.00 94.94 84 TRP A O 1
ATOM 635 N N . ARG A 1 85 ? -9.503 2.360 21.372 1.00 95.00 85 ARG A N 1
ATOM 636 C CA . ARG A 1 85 ? -10.229 3.587 21.698 1.00 95.00 85 ARG A CA 1
ATOM 637 C C . ARG A 1 85 ? -9.688 4.702 20.814 1.00 95.00 85 ARG A C 1
ATOM 639 O O . ARG A 1 85 ? -8.503 5.007 20.907 1.00 95.00 85 ARG A O 1
ATOM 646 N N . ILE A 1 86 ? -10.545 5.278 19.979 1.00 95.31 86 ILE A N 1
ATOM 647 C CA . ILE A 1 86 ? -10.205 6.359 19.041 1.00 95.31 86 ILE A CA 1
ATOM 648 C C . ILE A 1 86 ? -11.117 7.570 19.306 1.00 95.31 86 ILE A C 1
ATOM 650 O O . ILE A 1 86 ? -12.213 7.385 19.847 1.00 95.31 86 ILE A O 1
ATOM 654 N N . PRO A 1 87 ? -10.702 8.806 18.986 1.00 95.00 87 PRO A N 1
ATOM 655 C CA . PRO A 1 87 ? -11.543 9.977 19.217 1.00 95.00 87 PRO A CA 1
ATOM 656 C C . PRO A 1 87 ? -12.761 9.976 18.282 1.00 95.00 87 PRO A C 1
ATOM 658 O O . PRO A 1 87 ? -12.645 9.653 17.103 1.00 95.00 87 PRO A O 1
ATOM 661 N N . VAL A 1 88 ? -13.928 10.378 18.795 1.00 95.25 88 VAL A N 1
ATOM 662 C CA . VAL A 1 88 ? -15.114 10.667 17.956 1.00 95.25 88 VAL A CA 1
ATOM 663 C C . VAL A 1 88 ? -14.878 11.914 17.101 1.00 95.25 88 VAL A C 1
ATOM 665 O O . VAL A 1 88 ? -15.344 11.988 15.969 1.00 95.25 88 VAL A O 1
ATOM 668 N N . THR A 1 89 ? -14.137 12.883 17.639 1.00 94.19 89 THR A N 1
ATOM 669 C CA . THR A 1 89 ? -13.779 14.133 16.962 1.00 94.19 89 THR A CA 1
ATOM 670 C C . THR A 1 89 ? -12.255 14.245 16.935 1.00 94.19 89 THR A C 1
ATOM 672 O O . THR A 1 89 ? -11.673 14.708 17.919 1.00 94.19 89 THR A O 1
ATOM 675 N N . PRO A 1 90 ? -11.587 13.779 15.866 1.00 94.19 90 PRO A N 1
ATOM 676 C CA . PRO A 1 90 ? -10.144 13.897 15.728 1.00 94.19 90 PRO A CA 1
ATOM 677 C C . PRO A 1 90 ? -9.702 15.361 15.712 1.00 94.19 90 PRO A C 1
ATOM 679 O O . PRO A 1 90 ? -10.333 16.215 15.087 1.00 94.19 90 PRO A O 1
ATOM 682 N N . THR A 1 91 ? -8.576 15.635 16.360 1.00 92.06 91 THR A N 1
ATOM 683 C CA . THR A 1 91 ? -7.934 16.953 16.351 1.00 92.06 91 THR A CA 1
ATOM 684 C C . THR A 1 91 ? -6.669 16.861 15.507 1.00 92.06 91 THR A C 1
ATOM 686 O O . THR A 1 91 ? -5.876 15.962 15.779 1.00 92.06 91 THR A O 1
ATOM 689 N N . PRO A 1 92 ? -6.435 17.748 14.521 1.00 91.25 92 PRO A N 1
ATOM 690 C CA . PRO A 1 92 ? -5.159 17.796 13.811 1.00 91.25 92 PRO A CA 1
ATOM 691 C C . PRO A 1 92 ? -3.990 17.928 14.790 1.00 91.25 92 PRO A C 1
ATOM 693 O O . PRO A 1 92 ? -3.991 18.818 15.644 1.00 91.25 92 PRO A O 1
ATOM 696 N N . ALA A 1 93 ? -2.982 17.076 14.648 1.00 87.50 93 ALA A N 1
ATOM 697 C CA . ALA A 1 93 ? -1.761 17.182 15.426 1.00 87.50 93 ALA A CA 1
ATOM 698 C C . ALA A 1 93 ? -0.911 18.369 14.941 1.00 87.50 93 ALA A C 1
ATOM 700 O O . ALA A 1 93 ? -0.929 18.751 13.771 1.00 87.50 93 ALA A O 1
ATOM 701 N N . SER A 1 94 ? -0.110 18.947 15.842 1.00 83.12 94 SER A N 1
ATOM 702 C CA . SER A 1 94 ? 0.828 20.030 15.486 1.00 83.12 94 SER A CA 1
ATOM 703 C C . SER A 1 94 ? 1.956 19.575 14.547 1.00 83.12 94 SER A C 1
ATOM 705 O O . SER A 1 94 ? 2.562 20.396 13.858 1.00 83.12 94 SER A O 1
ATOM 707 N N . SER A 1 95 ? 2.215 18.270 14.507 1.00 77.31 95 SER A N 1
ATOM 708 C CA . SER A 1 95 ? 3.097 17.588 13.566 1.00 77.31 95 SER A CA 1
ATOM 709 C C . SER A 1 95 ? 2.590 16.162 13.345 1.00 77.31 95 SER A C 1
ATOM 711 O O . SER A 1 95 ? 2.044 15.592 14.295 1.00 77.31 95 SER A O 1
ATOM 713 N N . PRO A 1 96 ? 2.833 15.554 12.172 1.00 78.25 96 PRO A N 1
ATOM 714 C CA . PRO A 1 96 ? 2.518 14.151 11.943 1.00 78.25 96 PRO A CA 1
ATOM 715 C C . PRO A 1 96 ? 3.031 13.218 13.049 1.00 78.25 96 PRO A C 1
ATOM 717 O O . PRO A 1 96 ? 4.207 13.254 13.418 1.00 78.25 96 PRO A O 1
ATOM 720 N N . GLY A 1 97 ? 2.138 12.394 13.592 1.00 80.19 97 GLY A N 1
ATOM 721 C CA . GLY A 1 97 ? 2.434 11.406 14.620 1.00 80.19 97 GLY A CA 1
ATOM 722 C C . GLY A 1 97 ? 3.026 10.129 14.031 1.00 80.19 97 GLY A C 1
ATOM 723 O O . GLY A 1 97 ? 2.577 9.630 13.001 1.00 80.19 97 GLY A O 1
ATOM 724 N N . CYS A 1 98 ? 4.021 9.562 14.706 1.00 83.31 98 CYS A N 1
ATOM 725 C CA . CYS A 1 98 ? 4.666 8.334 14.259 1.00 83.31 98 CYS A CA 1
ATOM 726 C C . CYS A 1 98 ? 3.733 7.120 14.329 1.00 83.31 98 CYS A C 1
ATOM 728 O O . CYS A 1 98 ? 2.971 6.959 15.287 1.00 83.31 98 CYS A O 1
ATOM 730 N N . LEU A 1 99 ? 3.891 6.199 13.380 1.00 87.44 99 LEU A N 1
ATOM 731 C CA . LEU A 1 99 ? 3.259 4.887 13.444 1.00 87.44 99 LEU A CA 1
ATOM 732 C C . LEU A 1 99 ? 4.028 3.960 14.392 1.00 87.44 99 LEU A C 1
ATOM 734 O O . LEU A 1 99 ? 5.251 3.840 14.327 1.00 87.44 99 LEU A O 1
ATOM 738 N N . GLY A 1 100 ? 3.304 3.265 15.267 1.00 83.69 100 GLY A N 1
ATOM 739 C CA . GLY A 1 100 ? 3.874 2.178 16.060 1.00 83.69 100 GLY A CA 1
ATOM 740 C C . GLY A 1 100 ? 4.103 0.922 15.244 1.00 83.69 100 GLY A C 1
ATOM 741 O O . GLY A 1 100 ? 3.442 0.720 14.230 1.00 83.69 100 GLY A O 1
ATOM 742 N N . MET A 1 101 ? 4.981 0.039 15.719 1.00 85.81 101 MET A N 1
ATOM 743 C CA . MET A 1 101 ? 4.987 -1.336 15.219 1.00 85.81 101 MET A CA 1
ATOM 744 C C . MET A 1 101 ? 3.675 -2.044 15.568 1.00 85.81 101 MET A C 1
ATOM 746 O O . MET A 1 101 ? 3.162 -1.893 16.679 1.00 85.81 101 MET A O 1
ATOM 750 N N . GLY A 1 102 ? 3.192 -2.889 14.657 1.00 90.81 102 GLY A N 1
ATOM 751 C CA . GLY A 1 102 ? 1.952 -3.638 14.841 1.00 90.81 102 GLY A CA 1
ATOM 752 C C . GLY A 1 102 ? 0.728 -2.878 14.317 1.00 90.81 102 GLY A C 1
ATOM 753 O O . GLY A 1 102 ? 0.858 -2.188 13.306 1.00 90.81 102 GLY A O 1
ATOM 754 N N . PRO A 1 103 ? -0.449 -3.013 14.963 1.00 93.94 103 PRO A N 1
ATOM 755 C CA . PRO A 1 103 ? -1.672 -2.357 14.515 1.00 93.94 103 PRO A CA 1
ATOM 756 C C . PRO A 1 103 ? -1.548 -0.828 14.528 1.00 93.94 103 PRO A C 1
ATOM 758 O O . PRO A 1 103 ? -1.106 -0.250 15.522 1.00 93.94 103 PRO A O 1
ATOM 761 N N . ILE A 1 104 ? -2.004 -0.191 13.453 1.00 94.50 104 ILE A N 1
ATOM 762 C CA . ILE A 1 104 ? -2.122 1.269 13.296 1.00 94.50 104 ILE A CA 1
ATOM 763 C C . ILE A 1 104 ? -3.568 1.719 13.022 1.00 94.50 104 ILE A C 1
ATOM 765 O O . ILE A 1 104 ? -3.896 2.904 13.052 1.00 94.50 104 ILE A O 1
ATOM 769 N N . GLY A 1 105 ? -4.441 0.752 12.762 1.00 96.06 105 GLY A N 1
ATOM 770 C CA . GLY A 1 105 ? -5.851 0.951 12.492 1.00 96.06 105 GLY A CA 1
ATOM 771 C C . GLY A 1 105 ? -6.602 -0.374 12.502 1.00 96.06 105 GLY A C 1
ATOM 772 O O . GLY A 1 105 ? -6.028 -1.444 12.739 1.00 96.06 105 GLY A O 1
ATOM 773 N N . MET A 1 106 ? -7.897 -0.304 12.225 1.00 97.50 106 MET A N 1
ATOM 774 C CA . MET A 1 106 ? -8.769 -1.466 12.068 1.00 97.50 106 MET A CA 1
ATOM 775 C C . MET A 1 106 ? -9.494 -1.367 10.728 1.00 97.50 106 MET A C 1
ATOM 777 O O . MET A 1 106 ? -10.096 -0.335 10.434 1.00 97.50 106 MET A O 1
ATOM 781 N N . ALA A 1 107 ? -9.462 -2.442 9.944 1.00 97.62 107 ALA A N 1
ATOM 782 C CA . ALA A 1 107 ? -10.260 -2.558 8.733 1.00 97.62 107 ALA A CA 1
ATOM 783 C C . ALA A 1 107 ? -11.747 -2.773 9.060 1.00 97.62 107 ALA A C 1
ATOM 785 O O . ALA A 1 107 ? -12.097 -3.262 10.136 1.00 97.62 107 ALA A O 1
ATOM 786 N N . VAL A 1 108 ? -12.634 -2.470 8.115 1.00 96.94 108 VAL A N 1
ATOM 787 C CA . VAL A 1 108 ? -14.095 -2.581 8.295 1.00 96.94 108 VAL A CA 1
ATOM 788 C C . VAL A 1 108 ? -14.570 -3.988 8.671 1.00 96.94 108 VAL A C 1
ATOM 790 O O . VAL A 1 108 ? -15.571 -4.139 9.362 1.00 96.94 108 VAL A O 1
ATOM 793 N N . ASN A 1 109 ? -13.831 -5.036 8.306 1.00 96.69 109 ASN A N 1
ATOM 794 C CA . ASN A 1 109 ? -14.151 -6.410 8.703 1.00 96.69 109 ASN A CA 1
ATOM 795 C C . ASN A 1 109 ? -13.613 -6.814 10.092 1.00 96.69 109 ASN A C 1
ATOM 797 O O . ASN A 1 109 ? -13.807 -7.952 10.516 1.00 96.69 109 ASN A O 1
ATOM 801 N N . GLY A 1 110 ? -12.922 -5.911 10.792 1.00 97.06 110 GLY A N 1
ATOM 802 C CA . GLY A 1 110 ? -12.328 -6.140 12.108 1.00 97.06 110 GLY A CA 1
ATOM 803 C C . GLY A 1 110 ? -10.878 -6.621 12.095 1.00 97.06 110 GLY A C 1
ATOM 804 O O . GLY A 1 110 ? -10.278 -6.730 13.168 1.00 97.06 110 GLY A O 1
ATOM 805 N N . VAL A 1 111 ? -10.280 -6.905 10.939 1.00 98.06 111 VAL A N 1
ATOM 806 C CA . VAL A 1 111 ? -8.865 -7.292 10.872 1.00 98.06 111 VAL A CA 1
ATOM 807 C C . VAL A 1 111 ? -7.979 -6.060 11.130 1.00 98.06 111 VAL A C 1
ATOM 809 O O . VAL A 1 111 ? -8.254 -4.980 10.603 1.00 98.06 111 VAL A O 1
ATOM 812 N N . PRO A 1 112 ? -6.915 -6.174 11.945 1.00 97.56 112 PRO A N 1
ATOM 813 C CA . PRO A 1 112 ? -5.971 -5.082 12.147 1.00 97.56 112 PRO A CA 1
ATOM 814 C C . PRO A 1 112 ? -5.272 -4.658 10.845 1.00 97.56 112 PRO A C 1
ATOM 816 O O . PRO A 1 112 ? -4.780 -5.504 10.095 1.00 97.56 112 PRO A O 1
ATOM 819 N N . ILE A 1 113 ? -5.135 -3.349 10.645 1.00 97.44 113 ILE A N 1
ATOM 820 C CA . ILE A 1 113 ? -4.230 -2.766 9.647 1.00 97.44 113 ILE A CA 1
ATOM 821 C C . ILE A 1 113 ? -2.894 -2.541 10.344 1.00 97.44 113 ILE A C 1
ATOM 823 O O . ILE A 1 113 ? -2.861 -1.903 11.401 1.00 97.44 113 ILE A O 1
ATOM 827 N N . PHE A 1 114 ? -1.812 -3.104 9.817 1.00 95.12 114 PHE A N 1
ATOM 828 C CA . PHE A 1 114 ? -0.486 -3.009 10.421 1.00 95.12 114 PHE A CA 1
ATOM 829 C C . PHE A 1 114 ? 0.370 -1.924 9.776 1.00 95.12 114 PHE A C 1
ATOM 831 O O . PHE A 1 114 ? 0.119 -1.473 8.664 1.00 95.12 114 PHE A O 1
ATOM 838 N N . ASN A 1 115 ? 1.400 -1.518 10.517 1.00 92.25 115 ASN A N 1
ATOM 839 C CA . ASN A 1 115 ? 2.488 -0.681 10.027 1.00 92.25 115 ASN A CA 1
ATOM 840 C C . ASN A 1 115 ? 3.031 -1.204 8.679 1.00 92.25 115 ASN A C 1
ATOM 842 O O . ASN A 1 115 ? 3.183 -2.421 8.537 1.00 92.25 115 ASN A O 1
ATOM 846 N N . PRO A 1 116 ? 3.371 -0.325 7.718 1.00 92.38 116 PRO A N 1
ATOM 847 C CA . PRO A 1 116 ? 3.950 -0.743 6.438 1.00 92.38 116 PRO A CA 1
ATOM 848 C C . PRO A 1 116 ? 5.318 -1.435 6.573 1.00 92.38 116 PRO A C 1
ATOM 850 O O . PRO A 1 116 ? 5.756 -2.133 5.662 1.00 92.38 116 PRO A O 1
ATOM 853 N N . PHE A 1 117 ? 6.002 -1.270 7.707 1.00 90.94 117 PHE A N 1
ATOM 854 C CA . PHE A 1 117 ? 7.282 -1.906 7.986 1.00 90.94 117 PHE A CA 1
ATOM 855 C C . PHE A 1 117 ? 7.148 -3.206 8.782 1.00 90.94 117 PHE A C 1
ATOM 857 O O . PHE A 1 117 ? 6.362 -3.320 9.729 1.00 90.94 117 PHE A O 1
ATOM 864 N N . ASN A 1 118 ? 8.032 -4.155 8.482 1.00 89.62 118 ASN A N 1
ATOM 865 C CA . ASN A 1 118 ? 8.274 -5.317 9.327 1.00 89.62 118 ASN A CA 1
ATOM 866 C C . ASN A 1 118 ? 9.192 -4.983 10.519 1.00 89.62 118 ASN A C 1
ATOM 868 O O . ASN A 1 118 ? 9.712 -3.878 10.676 1.00 89.62 118 ASN A O 1
ATOM 872 N N . ILE A 1 119 ? 9.452 -5.973 11.379 1.00 87.44 119 ILE A N 1
ATOM 873 C CA . ILE A 1 119 ? 10.281 -5.806 12.587 1.00 87.44 119 ILE A CA 1
ATOM 874 C C . ILE A 1 119 ? 11.739 -5.380 12.313 1.00 87.44 119 ILE A C 1
ATOM 876 O O . ILE A 1 119 ? 12.423 -4.899 13.222 1.00 87.44 119 ILE A O 1
ATOM 880 N N . ASN A 1 120 ? 12.220 -5.566 11.084 1.00 87.94 120 ASN A N 1
ATOM 881 C CA . ASN A 1 120 ? 13.551 -5.164 10.634 1.00 87.94 120 ASN A CA 1
ATOM 882 C C . ASN A 1 120 ? 13.548 -3.798 9.934 1.00 87.94 120 ASN A C 1
ATOM 884 O O . ASN A 1 120 ? 14.589 -3.394 9.425 1.00 87.94 120 ASN A O 1
ATOM 888 N N . CYS A 1 121 ? 12.415 -3.091 9.938 1.00 86.50 121 CYS A N 1
ATOM 889 C CA . CYS A 1 121 ? 12.246 -1.786 9.303 1.00 86.50 121 CYS A CA 1
ATOM 890 C C . CYS A 1 121 ? 12.446 -1.811 7.787 1.00 86.50 121 CYS A C 1
ATOM 892 O O . CYS A 1 121 ? 12.950 -0.859 7.199 1.00 86.50 121 CYS A O 1
ATOM 894 N N . LEU A 1 122 ? 12.042 -2.922 7.172 1.00 87.94 122 LEU A N 1
ATOM 895 C CA . LEU A 1 122 ? 11.919 -3.075 5.728 1.00 87.94 122 LEU A CA 1
ATOM 896 C C . LEU A 1 122 ? 10.438 -3.081 5.360 1.00 87.94 122 LEU A C 1
ATOM 898 O O . LEU A 1 122 ? 9.614 -3.454 6.200 1.00 87.94 122 LEU A O 1
ATOM 902 N N . ASP A 1 123 ? 10.116 -2.707 4.124 1.00 91.69 123 ASP A N 1
ATOM 903 C CA . ASP A 1 123 ? 8.768 -2.845 3.576 1.00 91.69 123 ASP A CA 1
ATOM 904 C C . ASP A 1 123 ? 8.264 -4.282 3.783 1.00 91.69 123 ASP A C 1
ATOM 906 O O . ASP A 1 123 ? 8.871 -5.245 3.302 1.00 91.69 123 ASP A O 1
ATOM 910 N N . ALA A 1 124 ? 7.185 -4.430 4.552 1.00 92.81 124 ALA A N 1
ATOM 911 C CA . ALA A 1 124 ? 6.615 -5.728 4.878 1.00 92.81 124 ALA A CA 1
ATOM 912 C C . ALA A 1 124 ? 6.066 -6.444 3.638 1.00 92.81 124 ALA A C 1
ATOM 914 O O . ALA A 1 124 ? 6.224 -7.655 3.522 1.00 92.81 124 ALA A O 1
ATOM 915 N N . VAL A 1 125 ? 5.488 -5.711 2.688 1.00 93.62 125 VAL A N 1
ATOM 916 C CA . VAL A 1 125 ? 4.909 -6.271 1.459 1.00 93.62 125 VAL A CA 1
ATOM 917 C C . VAL A 1 125 ? 5.997 -6.887 0.586 1.00 93.62 125 VAL A C 1
ATOM 919 O O . VAL A 1 125 ? 5.818 -7.980 0.054 1.00 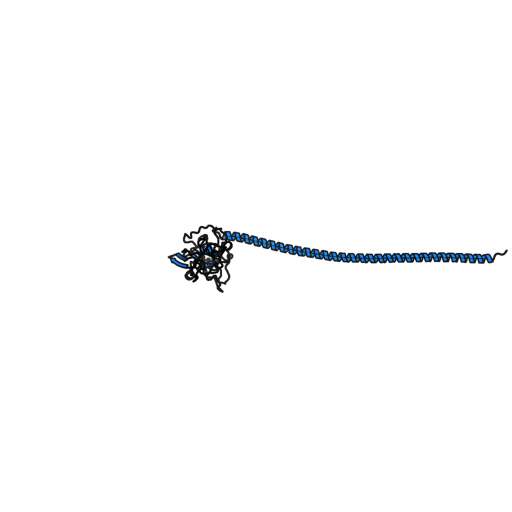93.62 125 VAL A O 1
ATOM 922 N N . GLU A 1 126 ? 7.159 -6.240 0.498 1.00 93.19 126 GLU A N 1
ATOM 923 C CA . GLU A 1 126 ? 8.291 -6.747 -0.284 1.00 93.19 126 GLU A CA 1
ATOM 924 C C . GLU A 1 126 ? 9.108 -7.835 0.436 1.00 93.19 126 GLU A C 1
ATOM 926 O O . GLU A 1 126 ? 9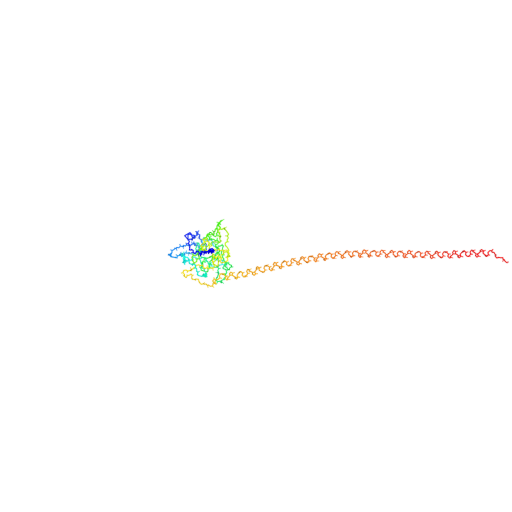.828 -8.600 -0.210 1.00 93.19 126 GLU A O 1
ATOM 931 N N . ASN A 1 127 ? 9.039 -7.907 1.771 1.00 93.31 127 ASN A N 1
ATOM 932 C CA . ASN A 1 127 ? 9.945 -8.733 2.583 1.00 93.31 127 ASN A CA 1
ATOM 933 C C . ASN A 1 127 ? 9.251 -9.828 3.407 1.00 93.31 127 ASN A C 1
ATOM 935 O O . ASN A 1 127 ? 9.931 -10.579 4.114 1.00 93.31 127 ASN A O 1
ATOM 939 N N . GLU A 1 128 ? 7.928 -9.947 3.335 1.00 93.88 128 GLU A N 1
ATOM 940 C CA . GLU A 1 128 ? 7.144 -10.980 4.013 1.00 93.88 128 GLU A CA 1
ATOM 941 C C . GLU A 1 128 ? 6.287 -11.773 3.016 1.00 93.88 128 GLU A C 1
ATOM 943 O O . GLU A 1 128 ? 6.189 -11.450 1.835 1.00 93.88 128 GLU A O 1
ATOM 948 N N . VAL A 1 129 ? 5.708 -12.887 3.472 1.00 94.56 129 VAL A N 1
ATOM 949 C CA . VAL A 1 129 ? 4.861 -13.742 2.629 1.00 94.56 129 VAL A CA 1
ATOM 950 C C . VAL A 1 129 ? 3.404 -13.502 2.990 1.00 94.56 129 VAL A C 1
ATOM 952 O O . VAL A 1 129 ? 2.885 -14.100 3.937 1.00 94.56 129 VAL A O 1
ATOM 955 N N . LEU A 1 130 ? 2.769 -12.635 2.207 1.00 95.31 130 LEU A N 1
ATOM 956 C CA . LEU A 1 130 ? 1.344 -12.330 2.284 1.00 95.31 130 LEU A CA 1
ATOM 957 C C . LEU A 1 130 ? 0.515 -13.349 1.488 1.00 95.31 130 LEU A C 1
ATOM 959 O O . LEU A 1 130 ? 1.026 -14.052 0.610 1.00 95.31 130 LEU A O 1
ATOM 963 N N . ASP A 1 131 ? -0.768 -13.468 1.817 1.00 94.81 131 ASP A N 1
ATOM 964 C CA . ASP A 1 131 ? -1.719 -14.232 1.017 1.00 94.81 131 ASP A CA 1
ATOM 965 C C . ASP A 1 131 ? -2.377 -13.397 -0.093 1.00 94.81 131 ASP A C 1
ATOM 967 O O . ASP A 1 131 ? -2.048 -12.235 -0.299 1.00 94.81 131 ASP A O 1
ATOM 971 N N . ALA A 1 132 ? -3.301 -14.002 -0.847 1.00 92.56 132 ALA A N 1
ATOM 972 C CA . ALA A 1 132 ? -3.986 -13.335 -1.961 1.00 92.56 132 ALA A CA 1
ATOM 973 C C . ALA A 1 132 ? -4.875 -12.150 -1.531 1.00 92.56 132 ALA A C 1
ATOM 975 O O . ALA A 1 132 ? -5.364 -11.408 -2.379 1.00 92.56 132 ALA A O 1
ATOM 976 N N . CYS A 1 133 ? -5.109 -12.006 -0.230 1.00 92.19 133 CYS A N 1
ATOM 977 C CA . CYS A 1 133 ? -5.842 -10.915 0.383 1.00 92.19 133 CYS A CA 1
ATOM 978 C C . CYS A 1 133 ? -4.901 -9.937 1.094 1.00 92.19 133 CYS A C 1
ATOM 980 O O . CYS A 1 133 ? -5.368 -9.191 1.956 1.00 92.19 133 CYS A O 1
ATOM 982 N N . ASP A 1 134 ? -3.604 -9.944 0.759 1.00 93.69 134 ASP A N 1
ATOM 983 C CA . ASP A 1 134 ? -2.613 -8.971 1.224 1.00 93.69 134 ASP A CA 1
ATOM 984 C C . ASP A 1 134 ? -2.404 -8.952 2.746 1.00 93.69 134 ASP A C 1
ATOM 986 O O . ASP A 1 134 ? -1.984 -7.954 3.347 1.00 93.69 134 ASP A O 1
ATOM 990 N N . GLY A 1 135 ? -2.696 -10.084 3.390 1.00 95.56 135 GLY A N 1
ATOM 991 C CA . GLY A 1 135 ? -2.512 -10.259 4.819 1.00 95.56 135 GLY A CA 1
ATOM 992 C C . GLY A 1 135 ? -1.837 -11.570 5.184 1.00 95.56 135 GLY A C 1
ATOM 993 O O . GLY A 1 135 ? -1.641 -12.469 4.364 1.00 95.56 135 GLY A O 1
ATOM 994 N N . HIS A 1 136 ? -1.437 -11.667 6.449 1.00 97.31 136 HIS A N 1
ATOM 995 C CA . HIS A 1 136 ? -0.791 -12.857 7.000 1.00 97.31 136 HIS A CA 1
ATOM 996 C C . HIS A 1 136 ? -0.830 -12.881 8.536 1.00 97.31 136 HIS A C 1
ATOM 998 O O . HIS A 1 136 ? -1.021 -11.840 9.169 1.00 97.31 136 HIS A O 1
ATOM 1004 N N . PRO A 1 137 ? -0.673 -14.054 9.180 1.00 97.50 137 PRO A N 1
ATOM 1005 C CA . PRO A 1 137 ? -0.539 -14.140 10.629 1.00 97.50 137 PRO A CA 1
ATOM 1006 C C . PRO A 1 137 ? 0.892 -13.856 11.112 1.00 97.50 137 PRO A C 1
ATOM 1008 O O . PRO A 1 137 ? 1.871 -14.388 10.583 1.00 97.50 137 PRO A O 1
ATOM 1011 N N . ALA A 1 138 ? 1.012 -13.092 12.202 1.00 95.44 138 ALA A N 1
ATOM 1012 C CA . ALA A 1 138 ? 2.260 -12.972 12.963 1.00 95.44 138 ALA A CA 1
ATOM 1013 C C . ALA A 1 138 ? 2.395 -14.090 14.017 1.00 95.44 138 ALA A C 1
ATOM 1015 O O . ALA A 1 138 ? 1.501 -14.909 14.210 1.00 95.44 138 ALA A O 1
ATOM 1016 N N . GLN A 1 139 ? 3.504 -14.102 14.763 1.00 94.38 139 GLN A N 1
ATOM 1017 C CA . GLN A 1 139 ? 3.870 -15.159 15.726 1.00 94.38 139 GLN A CA 1
ATOM 1018 C C . GLN A 1 139 ? 2.817 -15.475 16.804 1.00 94.38 139 GLN A C 1
ATOM 1020 O O . GLN A 1 139 ? 2.790 -16.583 17.334 1.00 94.38 139 GLN A O 1
ATOM 1025 N N . ARG A 1 140 ? 1.954 -14.515 17.164 1.00 94.56 140 ARG A N 1
ATOM 1026 C CA . ARG A 1 140 ? 0.860 -14.718 18.139 1.00 94.56 140 ARG A CA 1
ATOM 1027 C C . ARG A 1 140 ? -0.448 -15.189 17.492 1.00 94.56 140 ARG A C 1
ATOM 1029 O O . ARG A 1 140 ? -1.454 -15.370 18.174 1.00 94.56 140 ARG A O 1
ATOM 1036 N N . GLY A 1 141 ? -0.412 -15.389 16.184 1.00 96.31 141 GLY A N 1
ATOM 1037 C CA . GLY A 1 141 ? -1.504 -15.790 15.319 1.00 96.31 141 GLY A CA 1
ATOM 1038 C C . GLY A 1 141 ? -2.487 -14.691 14.947 1.00 96.31 141 GLY A C 1
ATOM 1039 O O . GLY A 1 141 ? -3.537 -14.966 14.378 1.00 96.31 141 GLY A O 1
ATOM 1040 N N . ASN A 1 142 ? -2.149 -13.438 15.233 1.00 95.75 142 ASN A N 1
ATOM 1041 C CA . ASN A 1 142 ? -2.906 -12.296 14.758 1.00 95.75 142 ASN A CA 1
ATOM 1042 C C . ASN A 1 142 ? -2.721 -12.131 13.245 1.00 95.75 142 ASN A C 1
ATOM 1044 O O . ASN A 1 142 ? -1.654 -11.714 12.789 1.00 95.75 142 ASN A O 1
ATOM 1048 N N . TYR A 1 143 ? -3.755 -12.463 12.480 1.00 98.12 143 TYR A N 1
ATOM 1049 C CA . TYR A 1 143 ? -3.842 -12.115 11.067 1.00 98.12 143 TYR A CA 1
ATOM 1050 C C . TYR A 1 143 ? -4.008 -10.596 10.920 1.00 98.12 143 TYR A C 1
ATOM 1052 O O . TYR A 1 143 ? -4.686 -9.976 11.738 1.00 98.12 143 TYR A O 1
ATOM 1060 N N . HIS A 1 144 ? -3.345 -9.991 9.939 1.00 97.88 144 HIS A N 1
ATOM 1061 C CA . HIS A 1 144 ? -3.356 -8.545 9.706 1.00 97.88 144 HIS A CA 1
ATOM 1062 C C . HIS A 1 144 ? -3.021 -8.215 8.250 1.00 97.88 144 HIS A C 1
ATOM 1064 O O . HIS A 1 144 ? -2.427 -9.044 7.558 1.00 97.88 144 HIS A O 1
ATOM 1070 N N . TYR A 1 145 ? -3.386 -7.009 7.811 1.00 97.62 145 TYR A N 1
ATOM 1071 C CA . TYR A 1 145 ? -3.068 -6.488 6.478 1.00 97.62 145 TYR A CA 1
ATOM 1072 C C . TYR A 1 145 ? -1.850 -5.565 6.503 1.00 97.62 145 TYR A C 1
ATOM 1074 O O . TYR A 1 145 ? -1.702 -4.770 7.435 1.00 97.62 145 TYR A O 1
ATOM 1082 N N . HIS A 1 146 ? -1.032 -5.645 5.453 1.00 94.00 146 HIS A N 1
ATOM 1083 C CA . HIS A 1 146 ? 0.052 -4.692 5.168 1.00 94.00 146 HIS A CA 1
ATOM 1084 C C . HIS A 1 146 ? -0.157 -3.908 3.867 1.00 94.00 146 HIS A C 1
ATOM 1086 O O . HIS A 1 146 ? 0.403 -2.827 3.727 1.00 94.00 146 HIS A O 1
ATOM 1092 N N . HIS A 1 147 ? -0.955 -4.445 2.941 1.00 91.56 147 HIS A N 1
ATOM 1093 C CA . HIS A 1 147 ? -1.226 -3.874 1.618 1.00 91.56 147 HIS A CA 1
ATOM 1094 C C . HIS A 1 147 ? -2.741 -3.684 1.411 1.00 91.56 147 HIS A C 1
ATOM 1096 O O . HIS A 1 147 ? -3.500 -3.972 2.333 1.00 91.56 147 HIS A O 1
ATOM 1102 N N . GLU A 1 148 ? -3.174 -3.229 0.228 1.00 83.00 148 GLU A N 1
ATOM 1103 C CA . GLU A 1 148 ? -4.544 -2.849 -0.185 1.00 83.00 148 GLU A CA 1
ATOM 1104 C C . GLU A 1 148 ? -5.690 -3.753 0.305 1.00 83.00 148 GLU A C 1
ATOM 1106 O O . GLU A 1 148 ? -6.847 -3.339 0.302 1.00 83.00 148 GLU A O 1
ATOM 1111 N N . ALA A 1 149 ? -5.414 -4.970 0.774 1.00 80.81 149 ALA A N 1
ATOM 1112 C CA . ALA A 1 149 ? -6.402 -5.848 1.379 1.00 80.81 149 ALA A CA 1
ATOM 1113 C C . ALA A 1 149 ? -7.545 -6.084 0.392 1.00 80.81 149 ALA A C 1
ATOM 1115 O O . ALA A 1 149 ? -8.713 -5.816 0.679 1.00 80.81 149 ALA A O 1
ATOM 1116 N N . ASN A 1 150 ? -7.182 -6.606 -0.785 1.00 81.62 150 ASN A N 1
ATOM 1117 C CA . ASN A 1 150 ? -8.050 -6.846 -1.948 1.00 81.62 150 ASN A CA 1
ATOM 1118 C C . ASN A 1 150 ? -9.363 -7.586 -1.643 1.00 81.62 150 ASN A C 1
ATOM 1120 O O . ASN A 1 150 ? -10.291 -7.595 -2.448 1.00 81.62 150 ASN A O 1
ATOM 1124 N N . CYS A 1 151 ? -9.448 -8.234 -0.484 1.00 88.62 151 CYS A N 1
ATOM 1125 C CA . CYS A 1 151 ? -10.614 -8.979 -0.039 1.00 88.62 151 CYS A CA 1
ATOM 1126 C C . CYS A 1 151 ? -11.576 -8.171 0.844 1.00 88.62 151 CYS A C 1
ATOM 1128 O O . CYS A 1 151 ? -12.611 -8.723 1.233 1.00 88.62 151 CYS A O 1
ATOM 1130 N N . LEU A 1 152 ? -11.278 -6.909 1.172 1.00 86.06 152 LEU A N 1
ATOM 1131 C CA . LEU A 1 152 ? -12.208 -6.006 1.850 1.00 86.06 152 LEU A CA 1
ATOM 1132 C C . LEU A 1 152 ? -13.362 -5.587 0.919 1.00 86.06 152 LEU A C 1
ATOM 1134 O O . LEU A 1 152 ? -13.177 -5.485 -0.298 1.00 86.06 152 LEU A O 1
ATOM 1138 N N . PRO A 1 153 ? -14.568 -5.368 1.474 1.00 68.44 153 PRO A N 1
ATOM 1139 C CA . PRO A 1 153 ? -15.675 -4.803 0.708 1.00 68.44 153 PRO A CA 1
ATOM 1140 C C . PRO A 1 153 ? -15.279 -3.432 0.134 1.00 68.44 153 PRO A C 1
ATOM 1142 O O . PRO A 1 153 ? -14.522 -2.698 0.758 1.00 68.44 153 PRO A O 1
ATOM 1145 N N . ASP A 1 154 ? -15.741 -3.133 -1.082 1.00 63.38 154 ASP A N 1
ATOM 1146 C CA . ASP A 1 154 ? -15.452 -1.909 -1.856 1.00 63.38 154 ASP A CA 1
ATOM 1147 C C . ASP A 1 154 ? -13.990 -1.680 -2.306 1.00 63.38 154 ASP A C 1
ATOM 1149 O O . ASP A 1 154 ? -13.720 -0.729 -3.045 1.00 63.38 154 ASP A O 1
ATOM 1153 N N . ASN A 1 155 ? -13.070 -2.593 -1.968 1.00 63.41 155 ASN A N 1
ATOM 1154 C CA . ASN A 1 155 ? -11.774 -2.745 -2.654 1.00 63.41 155 ASN A CA 1
ATOM 1155 C C . ASN A 1 155 ? -11.878 -3.668 -3.871 1.00 63.41 155 ASN A C 1
ATOM 1157 O O . ASN A 1 155 ? -11.157 -3.504 -4.853 1.00 63.41 155 ASN A O 1
ATOM 1161 N N . ALA A 1 156 ? -12.826 -4.604 -3.823 1.00 50.25 156 ALA A N 1
ATOM 1162 C CA . ALA A 1 156 ? -13.204 -5.442 -4.945 1.00 50.25 156 ALA A CA 1
ATOM 1163 C C . ALA A 1 156 ? -14.261 -4.733 -5.813 1.00 50.25 156 ALA A C 1
ATOM 1165 O O . ALA A 1 156 ? -15.440 -4.723 -5.474 1.00 50.25 156 ALA A O 1
ATOM 1166 N N . GLU A 1 157 ? -13.805 -4.168 -6.936 1.00 47.00 157 GLU A N 1
ATOM 1167 C CA . GLU A 1 157 ? -14.566 -3.964 -8.181 1.00 47.00 157 GLU A CA 1
ATOM 1168 C C . GLU A 1 157 ? -15.997 -3.395 -8.021 1.00 47.00 157 GLU A C 1
ATOM 1170 O O . GLU A 1 157 ? -16.990 -4.121 -8.107 1.00 47.00 157 GLU A O 1
ATOM 1175 N N . SER A 1 158 ? -16.120 -2.070 -7.871 1.00 49.84 158 SER A N 1
ATOM 1176 C CA . SER A 1 158 ? -17.314 -1.354 -8.337 1.00 49.84 158 SER A CA 1
ATOM 1177 C C . SER A 1 158 ? -17.004 -0.664 -9.673 1.00 49.84 158 SER A C 1
ATOM 1179 O O . SER A 1 158 ? -15.983 0.009 -9.828 1.00 49.84 158 SER A O 1
ATOM 1181 N N . ASP A 1 159 ? -17.883 -0.853 -10.661 1.00 51.16 159 ASP A N 1
ATOM 1182 C CA . ASP A 1 159 ? -17.684 -0.449 -12.065 1.00 51.16 159 ASP A CA 1
ATOM 1183 C C . ASP A 1 159 ? -17.722 1.080 -12.318 1.00 51.16 159 ASP A C 1
ATOM 1185 O O . ASP A 1 159 ? -17.671 1.518 -13.468 1.00 51.16 159 ASP A O 1
ATOM 1189 N N . SER A 1 160 ? -17.801 1.920 -11.277 1.00 54.31 160 SER A N 1
ATOM 1190 C CA . SER A 1 160 ? -17.663 3.386 -11.364 1.00 54.31 160 SER A CA 1
ATOM 1191 C C . SER A 1 160 ? -17.770 4.051 -9.984 1.00 54.31 160 SER A C 1
ATOM 1193 O O . SER A 1 160 ? -18.689 3.720 -9.237 1.00 54.31 160 SER A O 1
ATOM 1195 N N . GLY A 1 161 ? -16.932 5.057 -9.702 1.00 72.75 161 GLY A N 1
ATOM 1196 C CA . GLY A 1 161 ? -17.054 5.954 -8.537 1.00 72.75 161 GLY A CA 1
ATOM 1197 C C . GLY A 1 161 ? -15.891 5.866 -7.545 1.00 72.75 161 GLY A C 1
ATOM 1198 O O . GLY A 1 161 ? -15.015 5.024 -7.703 1.00 72.75 161 GLY A O 1
ATOM 1199 N N . ALA A 1 162 ? -15.860 6.745 -6.541 1.00 84.62 162 ALA A N 1
ATOM 1200 C CA . ALA A 1 162 ? -14.849 6.690 -5.484 1.00 84.62 162 ALA A CA 1
ATOM 1201 C C . ALA A 1 162 ? -15.000 5.439 -4.607 1.00 84.62 162 ALA A C 1
ATOM 1203 O O . ALA A 1 162 ? -16.111 4.954 -4.386 1.00 84.62 162 ALA A O 1
ATOM 1204 N N . SER A 1 163 ? -13.880 4.938 -4.085 1.00 88.00 163 SER A N 1
ATOM 1205 C CA . SER A 1 163 ? -13.889 3.820 -3.138 1.00 88.00 163 SER A CA 1
ATOM 1206 C C . SER A 1 163 ? -14.592 4.199 -1.834 1.00 88.00 163 SER A C 1
ATOM 1208 O O . SER A 1 163 ? -14.523 5.347 -1.393 1.00 88.00 163 SER A O 1
ATOM 1210 N N . GLY A 1 164 ? -15.222 3.210 -1.196 1.00 89.94 164 GLY A N 1
ATOM 1211 C CA . GLY A 1 164 ? -15.763 3.327 0.156 1.00 89.94 164 GLY A CA 1
ATOM 1212 C C . GLY A 1 164 ? -14.683 3.321 1.244 1.00 89.94 164 GLY A C 1
ATOM 1213 O O . GLY A 1 164 ? -13.479 3.278 0.966 1.00 89.94 164 GLY A O 1
ATOM 1214 N N . ILE A 1 165 ? -15.135 3.366 2.500 1.00 93.69 165 ILE A N 1
ATOM 1215 C CA . ILE A 1 165 ? -14.276 3.208 3.677 1.00 93.69 165 ILE A CA 1
ATOM 1216 C C . ILE A 1 165 ? -13.772 1.762 3.770 1.00 93.69 165 ILE A C 1
ATOM 1218 O O . ILE A 1 165 ? -14.541 0.810 3.670 1.00 93.69 165 ILE A O 1
ATOM 1222 N N . VAL A 1 166 ? -12.473 1.602 4.008 1.00 95.19 166 VAL A N 1
ATOM 1223 C CA . VAL A 1 166 ? -11.808 0.301 4.189 1.00 95.19 166 VAL A CA 1
ATOM 1224 C C . VAL A 1 166 ? -11.382 0.076 5.633 1.00 95.19 166 VAL A C 1
ATOM 1226 O O . VAL A 1 166 ? -11.196 -1.063 6.059 1.00 95.19 166 VAL A O 1
ATOM 1229 N N . GLY A 1 167 ? -11.267 1.146 6.417 1.00 96.44 167 GLY A N 1
ATOM 1230 C CA . GLY A 1 167 ? -10.933 1.075 7.829 1.00 96.44 167 GLY A CA 1
ATOM 1231 C C . GLY A 1 167 ? -10.850 2.442 8.490 1.00 96.44 167 GLY A C 1
ATOM 1232 O O . GLY A 1 167 ? -11.226 3.463 7.921 1.00 96.44 167 GLY A O 1
ATOM 1233 N N . VAL A 1 168 ? -10.333 2.455 9.711 1.00 97.75 168 VAL A N 1
ATOM 1234 C CA . VAL A 1 168 ? -10.091 3.670 10.491 1.00 97.75 168 VAL A CA 1
ATOM 1235 C C . VAL A 1 168 ? -8.716 3.606 11.145 1.00 97.75 168 VAL A C 1
ATOM 1237 O O . VAL A 1 168 ? -8.323 2.564 11.682 1.00 97.75 168 VAL A O 1
ATOM 1240 N N . ALA A 1 169 ? -7.982 4.714 11.092 1.00 97.12 169 ALA A N 1
ATOM 1241 C CA . ALA A 1 169 ? -6.713 4.878 11.789 1.00 97.12 169 ALA A CA 1
ATOM 1242 C C . ALA A 1 169 ? -6.947 5.164 13.283 1.00 97.12 169 ALA A C 1
ATOM 1244 O O . ALA A 1 169 ? -8.013 5.624 13.696 1.00 97.12 169 ALA A O 1
ATOM 1245 N N . PHE A 1 170 ? -5.958 4.895 14.138 1.00 95.25 170 PHE A N 1
ATOM 1246 C CA . PHE A 1 170 ? -6.121 5.103 15.585 1.00 95.25 170 PHE A CA 1
ATOM 1247 C C . PHE A 1 170 ? -6.204 6.565 16.043 1.00 95.25 170 PHE A C 1
ATOM 1249 O O . PHE A 1 170 ? -6.560 6.811 17.197 1.00 95.25 170 PHE A O 1
ATOM 1256 N N . ASP A 1 171 ? -5.945 7.527 15.162 1.00 94.94 171 ASP A N 1
ATOM 1257 C CA . ASP A 1 171 ? -6.262 8.941 15.382 1.00 94.94 171 ASP A CA 1
ATOM 1258 C C . ASP A 1 171 ? -7.729 9.292 15.064 1.00 94.94 171 ASP A C 1
ATOM 1260 O O . ASP A 1 171 ? -8.135 10.436 15.236 1.00 94.94 171 ASP A O 1
ATOM 1264 N N . GLY A 1 172 ? -8.548 8.310 14.669 1.00 95.56 172 GLY A N 1
ATOM 1265 C CA . GLY A 1 172 ? -9.989 8.455 14.449 1.00 95.56 172 GLY A CA 1
ATOM 1266 C C . GLY A 1 172 ? -10.384 8.890 13.039 1.00 95.56 172 GLY A C 1
ATOM 1267 O O . GLY A 1 172 ? -11.573 9.078 12.782 1.00 95.56 172 GLY A O 1
ATOM 1268 N N . ILE A 1 173 ? -9.419 9.036 12.130 1.00 97.19 173 ILE A N 1
ATOM 1269 C CA . ILE A 1 173 ? -9.653 9.450 10.745 1.00 97.19 173 ILE A CA 1
ATOM 1270 C C . ILE A 1 173 ? -9.896 8.213 9.867 1.00 97.19 173 ILE A C 1
ATOM 1272 O O . ILE A 1 173 ? -9.198 7.198 9.967 1.00 97.19 173 ILE A O 1
ATOM 1276 N N . ALA A 1 174 ? -10.911 8.292 9.006 1.00 97.19 174 ALA A N 1
ATOM 1277 C CA . ALA A 1 174 ? -11.280 7.225 8.080 1.00 97.19 174 ALA A CA 1
ATOM 1278 C C . ALA A 1 174 ? -10.196 6.963 7.020 1.00 97.19 174 ALA A C 1
ATOM 1280 O O . ALA A 1 174 ? -9.554 7.891 6.518 1.00 97.19 174 ALA A O 1
ATOM 1281 N N . ILE A 1 175 ? -10.047 5.691 6.651 1.00 96.94 175 ILE A N 1
ATOM 1282 C CA . ILE A 1 175 ? -9.189 5.207 5.569 1.00 96.94 175 ILE A CA 1
ATOM 1283 C C . ILE A 1 175 ? -10.090 4.685 4.455 1.00 96.94 175 ILE A C 1
ATOM 1285 O O . ILE A 1 175 ? -10.929 3.818 4.694 1.00 96.94 175 ILE A O 1
ATOM 1289 N N . TYR A 1 176 ? -9.907 5.200 3.246 1.00 94.62 176 TYR A N 1
ATOM 1290 C CA . TYR A 1 176 ? -10.681 4.858 2.055 1.00 94.62 176 TYR A CA 1
ATOM 1291 C C . TYR A 1 176 ? -9.859 4.027 1.068 1.00 94.62 176 TYR A C 1
ATOM 1293 O O . TYR A 1 176 ? -8.628 4.051 1.105 1.00 94.62 176 TYR A O 1
ATOM 1301 N N . GLY A 1 177 ? -10.537 3.319 0.163 1.00 92.31 177 GLY A N 1
ATOM 1302 C CA . GLY A 1 177 ? -9.884 2.634 -0.958 1.00 92.31 177 GLY A CA 1
ATOM 1303 C C . GLY A 1 177 ? -9.205 3.610 -1.947 1.00 92.31 177 GLY A C 1
ATOM 1304 O O . GLY A 1 177 ? -9.368 4.829 -1.838 1.00 92.31 177 GLY A O 1
ATOM 1305 N N . PRO A 1 178 ? -8.471 3.111 -2.955 1.00 90.69 178 PRO A N 1
ATOM 1306 C CA . PRO A 1 178 ? -7.592 3.914 -3.801 1.00 90.69 178 PRO A CA 1
ATOM 1307 C C . PRO A 1 178 ? -8.339 4.723 -4.856 1.00 90.69 178 PRO A C 1
ATOM 1309 O O . PRO A 1 178 ? -7.736 5.561 -5.519 1.00 90.69 178 PRO A O 1
ATOM 1312 N N . ARG A 1 179 ? -9.632 4.485 -5.082 1.00 89.62 179 ARG A N 1
ATOM 1313 C CA . ARG A 1 179 ? -10.333 5.048 -6.237 1.00 89.62 179 ARG A CA 1
ATOM 1314 C C . ARG A 1 179 ? -10.851 6.465 -5.966 1.00 89.62 179 ARG A C 1
ATOM 1316 O O . ARG A 1 179 ? -11.530 6.713 -4.969 1.00 89.62 179 ARG A O 1
ATOM 1323 N N . LYS A 1 180 ? -10.561 7.380 -6.892 1.00 90.62 180 LYS A N 1
ATOM 1324 C CA . LYS A 1 180 ? -11.057 8.762 -6.964 1.00 90.62 180 LYS A CA 1
ATOM 1325 C C . LYS A 1 180 ? -12.501 8.801 -7.474 1.00 90.62 180 LYS A C 1
ATOM 1327 O O . LYS A 1 180 ? -13.002 7.839 -8.047 1.00 90.62 180 LYS A O 1
ATOM 1332 N N . GLU A 1 181 ? -13.141 9.963 -7.348 1.00 86.12 181 GLU A N 1
ATOM 1333 C CA . GLU A 1 181 ? -14.515 10.205 -7.832 1.00 86.12 181 GLU A CA 1
ATOM 1334 C C . GLU A 1 181 ? -14.689 9.954 -9.341 1.00 86.12 181 GLU A C 1
ATOM 1336 O O . GLU A 1 181 ? -15.762 9.557 -9.789 1.00 86.12 181 GLU A O 1
ATOM 1341 N N . ASP A 1 182 ? -13.633 10.158 -10.134 1.00 86.44 182 ASP A N 1
ATOM 1342 C CA . ASP A 1 182 ? -13.628 9.910 -11.581 1.00 86.44 182 ASP A CA 1
ATOM 1343 C C . ASP A 1 182 ? -13.306 8.451 -11.959 1.00 86.44 182 ASP A C 1
ATOM 1345 O O . ASP A 1 182 ? -13.227 8.117 -13.142 1.00 86.44 182 ASP A O 1
ATOM 1349 N N . GLY A 1 183 ? -13.127 7.576 -10.967 1.00 83.88 183 GLY A N 1
ATOM 1350 C CA . GLY A 1 183 ? -12.799 6.167 -11.149 1.00 83.88 183 GLY A CA 1
ATOM 1351 C C . GLY A 1 183 ? -11.309 5.869 -11.333 1.00 83.88 183 GLY A C 1
ATOM 1352 O O . GLY A 1 183 ? -10.953 4.689 -11.380 1.00 83.88 183 GLY A O 1
ATOM 1353 N N . THR A 1 184 ? -10.437 6.880 -11.424 1.00 88.75 184 THR A N 1
ATOM 1354 C CA . THR A 1 184 ? -8.976 6.683 -11.452 1.00 88.75 184 THR A CA 1
ATOM 1355 C C . THR A 1 184 ? -8.434 6.341 -10.062 1.00 88.75 184 THR A C 1
ATOM 1357 O O . THR A 1 184 ? -9.148 6.470 -9.073 1.00 88.75 184 THR A O 1
ATOM 1360 N N . LEU A 1 185 ? -7.190 5.868 -9.967 1.00 89.81 185 LEU A N 1
ATOM 1361 C CA . LEU A 1 185 ? -6.568 5.503 -8.690 1.00 89.81 185 LEU A CA 1
ATOM 1362 C C . LEU A 1 185 ? -5.689 6.642 -8.163 1.00 89.81 185 LEU A C 1
ATOM 1364 O O . LEU A 1 185 ? -5.006 7.313 -8.941 1.00 89.81 185 LEU A O 1
ATOM 1368 N N . TYR A 1 186 ? -5.721 6.866 -6.852 1.00 91.44 186 TYR A N 1
ATOM 1369 C CA . TYR A 1 186 ? -4.695 7.603 -6.129 1.00 91.44 186 TYR A CA 1
ATOM 1370 C C . TYR A 1 186 ? -3.383 6.818 -6.175 1.00 91.44 186 TYR A C 1
ATOM 1372 O O . TYR A 1 186 ? -3.370 5.596 -6.032 1.00 91.44 186 TYR A O 1
ATOM 1380 N N . VAL A 1 187 ? -2.289 7.545 -6.363 1.00 90.75 187 VAL A N 1
ATOM 1381 C CA . VAL A 1 187 ? -0.920 7.071 -6.125 1.00 90.75 187 VAL A CA 1
ATOM 1382 C C . VAL A 1 187 ? -0.290 7.913 -5.021 1.00 90.75 187 VAL A C 1
ATOM 1384 O O . VAL A 1 187 ? -0.792 9.000 -4.726 1.00 90.75 187 VAL A O 1
ATOM 1387 N N . HIS A 1 188 ? 0.837 7.477 -4.465 1.00 87.94 188 HIS A N 1
ATOM 1388 C CA . HIS A 1 188 ? 1.546 8.184 -3.397 1.00 87.94 188 HIS A CA 1
ATOM 1389 C C . HIS A 1 188 ? 1.707 9.688 -3.668 1.00 87.94 188 HIS A C 1
ATOM 1391 O O . HIS A 1 188 ? 1.417 10.519 -2.815 1.00 87.94 188 HIS A O 1
ATOM 1397 N N . ASN A 1 189 ? 2.100 10.054 -4.893 1.00 89.06 189 ASN A N 1
ATOM 1398 C CA . ASN A 1 189 ? 2.342 11.449 -5.280 1.00 89.06 189 ASN A CA 1
ATOM 1399 C C . ASN A 1 189 ? 1.079 12.332 -5.329 1.00 89.06 189 ASN A C 1
ATOM 1401 O O . ASN A 1 189 ? 1.204 13.553 -5.426 1.00 89.06 189 ASN A O 1
ATOM 1405 N N . ASP A 1 190 ? -0.118 11.743 -5.311 1.00 93.06 190 ASP A N 1
ATOM 1406 C CA . ASP A 1 190 ? -1.375 12.490 -5.217 1.00 93.06 190 ASP A CA 1
ATOM 1407 C C . ASP A 1 190 ? -1.737 12.848 -3.763 1.00 93.06 190 ASP A C 1
ATOM 1409 O O . ASP A 1 190 ? -2.613 13.688 -3.540 1.00 93.06 190 ASP A O 1
ATOM 1413 N N . LEU A 1 191 ? -1.112 12.185 -2.787 1.00 93.25 191 LEU A N 1
ATOM 1414 C CA . LEU A 1 191 ? -1.444 12.248 -1.367 1.00 93.25 191 LEU A CA 1
ATOM 1415 C C . LEU A 1 191 ? -0.377 13.023 -0.583 1.00 93.25 191 LEU A C 1
ATOM 1417 O O . LEU A 1 191 ? 0.715 13.316 -1.071 1.00 93.25 191 LEU A O 1
ATOM 1421 N N . ASP A 1 192 ? -0.707 13.401 0.649 1.00 92.81 192 ASP A N 1
ATOM 1422 C CA . ASP A 1 192 ? 0.258 14.014 1.555 1.00 92.81 192 ASP A CA 1
ATOM 1423 C C . ASP A 1 192 ? 1.213 12.985 2.188 1.00 92.81 192 ASP A C 1
ATOM 1425 O O . ASP A 1 192 ? 1.124 11.775 1.973 1.00 92.81 192 ASP A O 1
ATOM 1429 N N . ALA A 1 193 ? 2.128 13.475 3.029 1.00 87.25 193 ALA A N 1
ATOM 1430 C CA . ALA A 1 193 ? 3.137 12.644 3.678 1.00 87.25 193 ALA A CA 1
ATOM 1431 C C . ALA A 1 193 ? 2.570 11.529 4.584 1.00 87.25 193 ALA A C 1
ATOM 1433 O O . ALA A 1 193 ? 3.272 10.551 4.857 1.00 87.25 193 ALA A O 1
ATOM 1434 N N . CYS A 1 194 ? 1.328 11.670 5.054 1.00 91.00 194 CYS A N 1
ATOM 1435 C CA . CYS A 1 194 ? 0.624 10.674 5.855 1.00 91.00 194 CYS A CA 1
ATOM 1436 C C . CYS A 1 194 ? -0.309 9.790 5.032 1.00 91.00 194 CYS A C 1
ATOM 1438 O O . CYS A 1 194 ? -0.968 8.933 5.620 1.00 91.00 194 CYS A O 1
ATOM 1440 N N . HIS A 1 195 ? -0.309 9.934 3.704 1.00 93.12 195 HIS A N 1
ATOM 1441 C CA . HIS A 1 195 ? -1.222 9.255 2.789 1.00 93.12 195 HIS A CA 1
ATOM 1442 C C . HIS A 1 195 ? -2.679 9.724 2.906 1.00 93.12 195 HIS A C 1
ATOM 1444 O O . HIS A 1 195 ? -3.631 8.968 2.705 1.00 93.12 195 HIS A O 1
ATOM 1450 N N . GLY A 1 196 ? -2.872 10.998 3.243 1.00 94.81 196 GLY A N 1
ATOM 1451 C CA . GLY A 1 196 ? -4.181 11.632 3.263 1.00 94.81 196 GLY A CA 1
ATOM 1452 C C . GLY A 1 196 ? -4.339 12.744 2.237 1.00 94.81 196 GLY A C 1
ATOM 1453 O O . GLY A 1 196 ? -3.386 13.246 1.642 1.00 94.81 196 GLY A O 1
ATOM 1454 N N . ILE A 1 197 ? -5.590 13.130 2.019 1.00 95.62 197 ILE A N 1
ATOM 1455 C CA . ILE A 1 197 ? -5.980 14.248 1.164 1.00 95.62 197 ILE A CA 1
ATOM 1456 C C . ILE A 1 197 ? -7.274 14.869 1.698 1.00 95.62 197 ILE A C 1
ATOM 1458 O O . ILE A 1 197 ? -8.098 14.215 2.337 1.00 95.62 197 ILE A O 1
ATOM 1462 N N . THR A 1 198 ? -7.470 16.161 1.434 1.00 94.56 198 THR A N 1
ATOM 1463 C CA . THR A 1 198 ? -8.747 16.827 1.708 1.00 94.56 198 THR A CA 1
ATOM 1464 C C . THR A 1 198 ? -9.675 16.690 0.507 1.00 94.56 198 THR A C 1
ATOM 1466 O O . THR A 1 198 ? -9.423 17.286 -0.540 1.00 94.56 198 THR A O 1
ATOM 1469 N N . VAL A 1 199 ? -10.778 15.962 0.669 1.00 90.50 199 VAL A N 1
ATOM 1470 C CA . VAL A 1 199 ? -11.831 15.832 -0.346 1.00 90.50 199 VAL A CA 1
ATOM 1471 C C . VAL A 1 199 ? -13.090 16.509 0.173 1.00 90.50 199 VAL 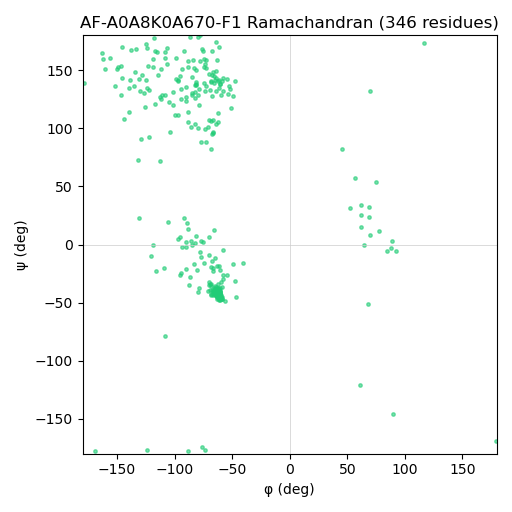A C 1
ATOM 1473 O O . VAL A 1 199 ? -13.532 16.254 1.288 1.00 90.50 199 VAL A O 1
ATOM 1476 N N . ASN A 1 200 ? -13.652 17.426 -0.619 1.00 88.69 200 ASN A N 1
ATOM 1477 C CA . ASN A 1 200 ? -14.848 18.199 -0.255 1.00 88.69 200 ASN A CA 1
ATOM 1478 C C . ASN A 1 200 ? -14.746 18.919 1.108 1.00 88.69 200 ASN A C 1
ATOM 1480 O O . ASN A 1 200 ? -15.744 19.122 1.791 1.00 88.69 200 ASN A O 1
ATOM 1484 N N . GLY A 1 201 ? -13.534 19.336 1.489 1.00 89.12 201 GLY A N 1
ATOM 1485 C CA . GLY A 1 201 ? -13.269 20.058 2.736 1.00 89.12 201 GLY A CA 1
ATOM 1486 C C . GLY A 1 201 ? -12.989 19.174 3.954 1.00 89.12 201 GLY A C 1
ATOM 1487 O O . GLY A 1 201 ? -12.655 19.722 5.007 1.00 89.12 201 GLY A O 1
ATOM 1488 N N . THR A 1 202 ? -13.057 17.847 3.816 1.00 92.00 202 THR A N 1
ATOM 1489 C CA . THR A 1 202 ? -12.770 16.887 4.888 1.00 92.00 202 THR A CA 1
ATOM 1490 C C . THR A 1 202 ? -11.491 16.111 4.596 1.00 92.00 202 THR A C 1
ATOM 1492 O O . THR A 1 202 ? -11.315 15.574 3.502 1.00 92.00 202 THR A O 1
ATOM 1495 N N . TYR A 1 203 ? -10.584 16.074 5.569 1.00 95.44 203 TYR A N 1
ATOM 1496 C CA . TYR A 1 203 ? -9.375 15.261 5.505 1.00 95.44 203 TYR A CA 1
ATOM 1497 C C . TYR A 1 203 ? -9.708 13.782 5.712 1.00 95.44 203 TYR A C 1
ATOM 1499 O O . TYR A 1 203 ? -10.417 13.436 6.656 1.00 95.44 203 TYR A O 1
ATOM 1507 N N . ARG A 1 204 ? -9.176 12.921 4.847 1.00 95.75 204 ARG A N 1
ATOM 1508 C CA . ARG A 1 204 ? -9.303 11.464 4.939 1.00 95.75 204 ARG A CA 1
ATOM 1509 C C . ARG A 1 204 ? -8.050 10.783 4.406 1.00 95.75 204 ARG A C 1
ATOM 1511 O O . ARG A 1 204 ? -7.365 11.341 3.547 1.00 95.75 204 ARG A O 1
ATOM 1518 N N . TYR A 1 205 ? -7.778 9.580 4.892 1.00 96.81 205 TYR A N 1
ATOM 1519 C CA . TYR A 1 205 ? -6.716 8.735 4.360 1.00 96.81 205 TYR A CA 1
ATOM 1520 C C . TYR A 1 205 ? -7.184 7.953 3.145 1.00 96.81 205 TYR A C 1
ATOM 1522 O O . TYR A 1 205 ? -8.362 7.606 3.041 1.00 96.81 205 TYR A O 1
ATOM 1530 N N . HIS A 1 206 ? -6.249 7.636 2.260 1.00 94.94 206 HIS A N 1
ATOM 1531 C CA . HIS A 1 206 ? -6.476 6.734 1.144 1.00 94.94 206 HIS A CA 1
ATOM 1532 C C . HIS A 1 206 ? -5.383 5.679 1.109 1.00 94.94 206 HIS A C 1
ATOM 1534 O O . HIS A 1 206 ? -4.196 5.994 1.186 1.00 94.94 206 HIS A O 1
ATOM 1540 N N . MET A 1 207 ? -5.801 4.427 0.964 1.00 92.75 207 MET A N 1
ATOM 1541 C CA . MET A 1 207 ? -4.872 3.369 0.618 1.00 92.75 207 MET A CA 1
ATOM 1542 C C . MET A 1 207 ? -4.465 3.482 -0.858 1.00 92.75 207 MET A C 1
ATOM 1544 O O . MET A 1 207 ? -5.223 4.020 -1.668 1.00 92.75 207 MET A O 1
ATOM 1548 N N . THR A 1 208 ? -3.305 2.948 -1.214 1.00 91.75 208 THR A N 1
ATOM 1549 C CA . THR A 1 208 ? -2.814 2.861 -2.593 1.00 91.75 208 THR A CA 1
ATOM 1550 C C . THR A 1 208 ? -2.001 1.579 -2.790 1.00 91.75 208 THR A C 1
ATOM 1552 O O . THR A 1 208 ? -1.644 0.895 -1.828 1.00 91.75 208 THR A O 1
ATOM 1555 N N . SER A 1 209 ? -1.671 1.273 -4.045 1.00 90.31 209 SER A N 1
ATOM 1556 C CA . SER A 1 209 ? -0.835 0.124 -4.411 1.00 90.31 209 SER A CA 1
ATOM 1557 C C . SER A 1 209 ? 0.659 0.363 -4.179 1.00 90.31 209 SER A C 1
ATOM 1559 O O . SER A 1 209 ? 1.480 -0.518 -4.421 1.00 90.31 209 SER A O 1
ATOM 1561 N N . ASP A 1 210 ? 1.041 1.586 -3.813 1.00 89.56 210 ASP A N 1
ATOM 1562 C CA . ASP A 1 210 ? 2.413 1.982 -3.536 1.00 89.56 210 ASP A CA 1
ATOM 1563 C C . ASP A 1 210 ? 2.628 2.294 -2.052 1.00 89.56 210 ASP A C 1
ATOM 1565 O O . ASP A 1 210 ? 1.722 2.679 -1.315 1.00 89.56 210 ASP A O 1
ATOM 1569 N N . PHE A 1 211 ? 3.860 2.081 -1.596 1.00 90.25 211 PHE A N 1
ATOM 1570 C CA . PHE A 1 211 ? 4.251 2.298 -0.209 1.00 90.25 211 PHE A CA 1
ATOM 1571 C C . PHE A 1 211 ? 3.878 3.720 0.267 1.00 90.25 211 PHE A C 1
ATOM 1573 O O . PHE A 1 211 ? 4.170 4.680 -0.452 1.00 90.25 211 PHE A O 1
ATOM 1580 N N . PRO A 1 212 ? 3.318 3.913 1.483 1.00 92.50 212 PRO A N 1
ATOM 1581 C CA . PRO A 1 212 ? 3.117 2.958 2.587 1.00 92.50 212 PRO A CA 1
ATOM 1582 C C . PRO A 1 212 ? 1.799 2.165 2.568 1.00 92.50 212 PRO A C 1
ATOM 1584 O O . PRO A 1 212 ? 1.402 1.633 3.607 1.00 92.50 212 PRO A O 1
ATOM 1587 N N . TYR A 1 213 ? 1.110 2.092 1.431 1.00 93.62 213 TYR A N 1
ATOM 1588 C CA . TYR A 1 213 ? -0.111 1.313 1.207 1.00 93.62 213 TYR A CA 1
ATOM 1589 C C . TYR A 1 213 ? -1.354 1.792 1.950 1.00 93.62 213 TYR A C 1
ATOM 1591 O O . TYR A 1 213 ? -2.360 2.002 1.301 1.00 93.62 213 TYR A O 1
ATOM 1599 N N . PHE A 1 214 ? -1.322 2.007 3.269 1.00 94.69 214 PHE A N 1
ATOM 1600 C CA . PHE A 1 214 ? -2.449 2.547 4.044 1.00 94.69 214 PHE A CA 1
ATOM 1601 C C . PHE A 1 214 ? -2.204 3.984 4.498 1.00 94.69 214 PHE A C 1
ATOM 1603 O O . PHE A 1 214 ? -2.743 4.911 3.910 1.00 94.69 214 PHE A O 1
ATOM 1610 N N . ILE A 1 215 ? -1.409 4.172 5.555 1.00 94.19 215 ILE A N 1
ATOM 1611 C CA . ILE A 1 215 ? -1.052 5.490 6.091 1.00 94.19 215 ILE A CA 1
ATOM 1612 C C . ILE A 1 215 ? 0.445 5.536 6.373 1.00 94.19 215 ILE A C 1
ATOM 1614 O O . ILE A 1 215 ? 1.049 4.523 6.727 1.00 94.19 215 ILE A O 1
ATOM 1618 N N . GLY A 1 216 ? 1.041 6.719 6.230 1.00 90.19 216 GLY A N 1
ATOM 1619 C CA . GLY A 1 216 ? 2.458 6.957 6.535 1.00 90.19 216 GLY A CA 1
ATOM 1620 C C . GLY A 1 216 ? 2.703 7.511 7.940 1.00 90.19 216 GLY A C 1
ATOM 1621 O O . GLY A 1 216 ? 3.768 7.318 8.522 1.00 90.19 216 GLY A O 1
ATOM 1622 N N . CYS A 1 217 ? 1.701 8.191 8.493 1.00 91.06 217 CYS A N 1
ATOM 1623 C CA . CYS A 1 217 ? 1.719 8.817 9.808 1.00 91.06 217 CYS A CA 1
ATOM 1624 C C . CYS A 1 217 ? 0.293 9.130 10.270 1.00 91.06 217 CYS A C 1
ATOM 1626 O O . CYS A 1 217 ? -0.643 9.141 9.470 1.00 91.06 217 CYS A O 1
ATOM 1628 N N . TYR A 1 218 ? 0.129 9.408 11.561 1.00 91.69 218 TYR A N 1
ATOM 1629 C CA . TYR A 1 218 ? -1.111 9.965 12.095 1.00 91.69 218 TYR A CA 1
ATOM 1630 C C . TYR A 1 218 ? -1.162 11.472 11.835 1.00 91.69 218 TYR A C 1
ATOM 1632 O O . TYR A 1 218 ? -0.218 12.197 12.145 1.00 91.69 218 TYR A O 1
ATOM 1640 N N . TYR A 1 219 ? -2.258 11.947 11.266 1.00 93.06 219 TYR A N 1
ATOM 1641 C CA . TYR A 1 219 ? -2.536 13.354 11.015 1.00 93.06 219 TYR A CA 1
ATOM 1642 C C . TYR A 1 219 ? -3.206 13.956 12.246 1.00 93.06 219 TYR A C 1
ATOM 1644 O O . TYR A 1 219 ? -2.969 15.117 12.582 1.00 93.06 219 TYR A O 1
ATOM 1652 N N . GLY A 1 220 ? -4.028 13.160 12.933 1.00 91.75 220 GLY A N 1
ATOM 1653 C CA . GLY A 1 220 ? -4.691 13.533 14.169 1.00 91.75 220 GLY A CA 1
ATOM 1654 C C . GLY A 1 220 ? -3.912 13.164 15.434 1.00 91.75 220 GLY A C 1
ATOM 1655 O O . GLY A 1 220 ? -2.955 12.388 15.434 1.00 91.75 220 GLY A O 1
ATOM 1656 N N . GLU A 1 221 ? -4.351 13.730 16.553 1.00 90.38 221 GLU A N 1
ATOM 1657 C CA . GLU A 1 221 ? -3.876 13.384 17.887 1.00 90.38 221 GLU A CA 1
ATOM 1658 C C . GLU A 1 221 ? -4.434 12.030 18.356 1.00 90.38 221 GLU A C 1
ATOM 1660 O O . GLU A 1 221 ? -5.619 11.727 18.217 1.00 90.38 221 GLU A O 1
ATOM 1665 N N . LEU A 1 222 ? -3.581 11.227 18.995 1.00 89.19 222 LEU A N 1
ATOM 1666 C CA . LEU A 1 222 ? -3.982 9.982 19.653 1.00 89.19 222 LEU A CA 1
ATOM 1667 C C . LEU A 1 222 ? -4.487 10.266 21.081 1.00 89.19 222 LEU A C 1
ATOM 1669 O O . LEU A 1 222 ? -3.878 11.052 21.804 1.00 89.19 222 LEU A O 1
ATOM 1673 N N . LEU A 1 223 ? -5.506 9.538 21.560 1.00 85.50 223 LEU A N 1
ATOM 1674 C CA . LEU A 1 223 ? -6.103 9.682 22.908 1.00 85.50 223 LEU A CA 1
ATOM 1675 C C . LEU A 1 223 ? -5.184 9.323 24.108 1.00 85.50 223 LEU A C 1
ATOM 1677 O O . LEU A 1 223 ? -5.661 9.242 25.234 1.00 85.50 223 LEU A O 1
ATOM 1681 N N . THR A 1 224 ? -3.873 9.151 23.914 1.00 63.94 224 THR A N 1
ATOM 1682 C CA . THR A 1 224 ? -2.859 8.548 24.812 1.00 63.94 224 THR A CA 1
ATOM 1683 C C . THR A 1 224 ? -2.971 7.026 25.024 1.00 63.94 224 THR A C 1
ATOM 1685 O O . THR A 1 224 ? -4.025 6.484 25.334 1.00 63.94 224 THR A O 1
ATOM 1688 N N . ASN A 1 225 ? -1.818 6.344 24.891 1.00 46.91 225 ASN A N 1
ATOM 1689 C CA . ASN A 1 225 ? -1.577 4.891 25.002 1.00 46.91 225 ASN A CA 1
ATOM 1690 C C . ASN A 1 225 ? -2.024 3.974 23.842 1.00 46.91 225 ASN A C 1
ATOM 1692 O O . ASN A 1 225 ? -2.594 2.910 24.069 1.00 46.91 225 ASN A O 1
ATOM 1696 N N . SER A 1 226 ? -1.593 4.257 22.610 1.00 48.06 226 SER A N 1
ATOM 1697 C CA . SER A 1 226 ? -1.555 3.214 21.563 1.00 48.06 226 SER A CA 1
ATOM 1698 C C . SER A 1 226 ? -0.362 2.246 21.703 1.00 48.06 226 SER A C 1
ATOM 1700 O O . SER A 1 226 ? -0.187 1.374 20.862 1.00 48.06 226 SER A O 1
ATOM 1702 N N . GLY A 1 227 ? 0.481 2.371 22.743 1.00 39.69 227 GLY A N 1
ATOM 1703 C CA . GLY A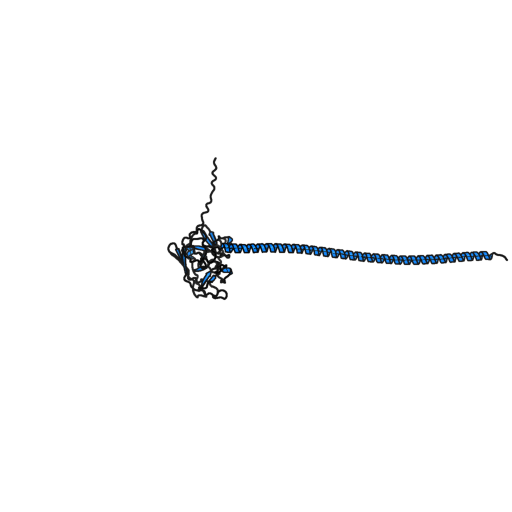 1 227 ? 1.540 1.390 23.057 1.00 39.69 227 GLY A CA 1
ATOM 1704 C C . GLY A 1 227 ? 2.609 1.203 21.970 1.00 39.69 227 GLY A C 1
ATOM 1705 O O . GLY A 1 227 ? 3.363 0.232 21.997 1.00 39.69 227 GLY A O 1
ATOM 1706 N N . ALA A 1 228 ? 2.669 2.127 21.017 1.00 45.75 228 ALA A N 1
ATOM 1707 C CA . ALA A 1 228 ? 3.570 2.113 19.887 1.00 45.75 228 ALA A CA 1
ATOM 1708 C C . ALA A 1 228 ? 5.022 2.289 20.352 1.00 45.75 228 ALA A C 1
ATOM 1710 O O . ALA A 1 228 ? 5.486 3.409 20.551 1.00 45.75 228 ALA A O 1
ATOM 1711 N N . MET A 1 229 ? 5.771 1.194 20.502 1.00 48.22 229 MET A N 1
ATOM 1712 C CA . MET A 1 229 ? 7.221 1.302 20.365 1.00 48.22 229 MET A CA 1
ATOM 1713 C C . MET A 1 229 ? 7.499 1.656 18.903 1.00 48.22 229 MET A C 1
ATOM 1715 O O . MET A 1 229 ? 7.339 0.817 18.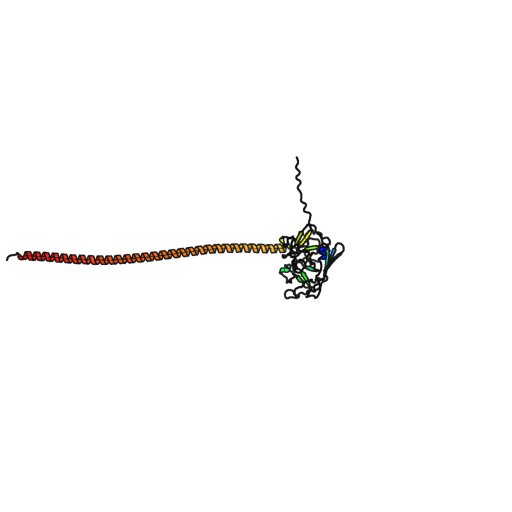013 1.00 48.22 229 MET A O 1
ATOM 1719 N N . THR A 1 230 ? 7.897 2.898 18.653 1.00 59.09 230 THR A N 1
ATOM 1720 C CA . THR A 1 230 ? 8.511 3.332 17.396 1.00 59.09 230 THR A CA 1
ATOM 1721 C C . THR A 1 230 ? 9.889 2.688 17.295 1.00 59.09 230 THR A C 1
ATOM 1723 O O . THR A 1 230 ? 10.899 3.242 17.718 1.00 59.09 230 THR A O 1
ATOM 1726 N N . ARG A 1 231 ? 9.918 1.432 16.835 1.00 65.06 231 ARG A N 1
ATOM 1727 C CA . ARG A 1 231 ? 11.172 0.723 16.545 1.00 65.06 231 ARG A CA 1
ATOM 1728 C C . ARG A 1 231 ? 11.740 1.154 15.199 1.00 65.06 231 ARG A C 1
ATOM 1730 O O . ARG A 1 231 ? 12.951 1.293 15.076 1.00 65.06 231 ARG A O 1
ATOM 1737 N N . CYS A 1 232 ? 10.863 1.322 14.218 1.00 66.75 232 CYS A N 1
ATOM 1738 C CA . CYS A 1 232 ? 11.213 1.883 12.928 1.00 66.75 232 CYS A CA 1
ATOM 1739 C C . CYS A 1 232 ? 11.065 3.395 12.981 1.00 66.75 232 CYS A C 1
ATOM 1741 O O . CYS A 1 232 ? 10.332 3.923 13.825 1.00 66.75 232 CYS A O 1
ATOM 1743 N N . GLU A 1 233 ? 11.838 4.078 12.142 1.00 63.56 233 GLU A N 1
ATOM 1744 C CA . GLU A 1 233 ? 11.837 5.530 12.098 1.00 63.56 233 GLU A CA 1
ATOM 1745 C C . GLU A 1 233 ? 10.403 6.020 11.883 1.00 63.56 233 GLU A C 1
ATOM 1747 O O . GLU A 1 233 ? 9.635 5.420 11.133 1.00 63.56 233 GLU A O 1
ATOM 1752 N N . CYS A 1 234 ? 10.039 7.126 12.533 1.00 64.12 234 CYS A N 1
ATOM 1753 C CA . CYS A 1 234 ? 8.764 7.811 12.298 1.00 64.12 234 CYS A CA 1
ATOM 1754 C C . CYS A 1 234 ? 8.579 8.255 10.838 1.00 64.12 234 CYS A C 1
ATOM 1756 O O . CYS A 1 234 ? 7.554 8.828 10.484 1.00 64.12 234 CYS A O 1
ATOM 1758 N N . ASP A 1 235 ? 9.617 8.055 10.034 1.00 60.34 235 ASP A N 1
ATOM 1759 C CA . ASP A 1 235 ? 9.878 8.728 8.799 1.00 60.34 235 ASP A CA 1
ATOM 1760 C C . ASP A 1 235 ? 9.766 7.755 7.622 1.00 60.34 235 ASP A C 1
ATOM 1762 O O . ASP A 1 235 ? 10.741 7.373 6.972 1.00 60.34 235 ASP A O 1
ATOM 1766 N N . VAL A 1 236 ? 8.519 7.380 7.329 1.00 66.88 236 VAL A N 1
ATOM 1767 C CA . VAL A 1 236 ? 8.121 6.841 6.018 1.00 66.88 236 VAL A CA 1
ATOM 1768 C C . VAL A 1 236 ? 8.681 7.732 4.894 1.00 66.88 236 VAL A C 1
ATOM 1770 O O . VAL A 1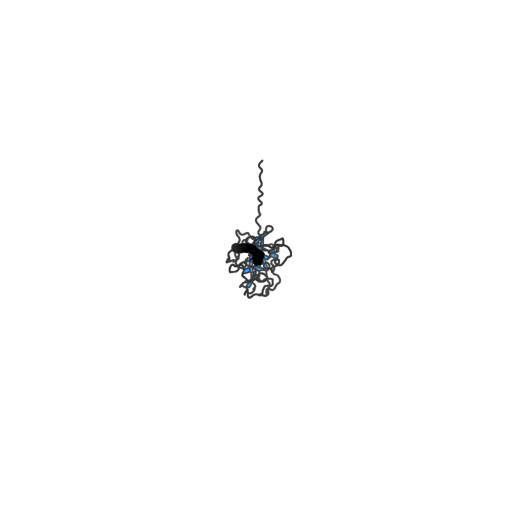 236 ? 9.067 7.213 3.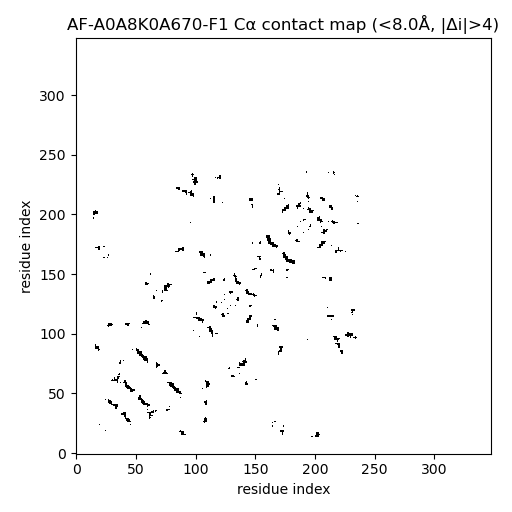850 1.00 66.88 236 VAL A O 1
ATOM 1773 N N . GLN A 1 237 ? 8.825 9.046 5.120 1.00 66.31 237 GLN A N 1
ATOM 1774 C CA . GLN A 1 237 ? 9.389 9.979 4.141 1.00 66.31 237 GLN A CA 1
ATOM 1775 C C . GLN A 1 237 ? 10.892 9.783 3.923 1.00 66.31 237 GLN A C 1
ATOM 1777 O O . GLN A 1 237 ? 11.341 9.890 2.788 1.00 66.31 237 GLN A O 1
ATOM 1782 N N . THR A 1 238 ? 11.677 9.419 4.937 1.00 67.81 238 THR A N 1
ATOM 1783 C CA . THR A 1 238 ? 13.094 9.052 4.761 1.00 67.81 238 THR A CA 1
ATOM 1784 C C . THR A 1 238 ? 13.231 7.748 3.978 1.00 67.81 238 THR A C 1
ATOM 1786 O O . THR A 1 238 ? 14.089 7.656 3.098 1.00 67.81 238 THR A O 1
ATOM 1789 N N . TYR A 1 239 ? 12.367 6.755 4.220 1.00 67.12 239 TYR A N 1
ATOM 1790 C CA . TYR A 1 239 ? 12.344 5.535 3.403 1.00 67.12 239 TYR A CA 1
ATOM 1791 C C . TYR A 1 239 ? 12.021 5.847 1.931 1.00 67.12 239 TYR A C 1
ATOM 1793 O O . TYR A 1 239 ? 12.748 5.418 1.036 1.00 67.12 239 TYR A O 1
ATOM 1801 N N . LEU A 1 240 ? 11.004 6.678 1.685 1.00 67.88 240 LEU A N 1
ATOM 1802 C CA . LEU A 1 240 ? 10.631 7.144 0.346 1.00 67.88 240 LEU A CA 1
ATOM 1803 C C . LEU A 1 240 ? 11.713 8.008 -0.316 1.00 67.88 240 LEU A C 1
ATOM 1805 O O . LEU A 1 240 ? 11.966 7.887 -1.510 1.00 67.88 240 LEU A O 1
ATOM 1809 N N . ALA A 1 241 ? 12.393 8.869 0.439 1.00 66.81 241 ALA A N 1
ATOM 1810 C CA . ALA A 1 241 ? 13.491 9.681 -0.076 1.00 66.81 241 ALA A CA 1
ATOM 1811 C C . ALA A 1 241 ? 14.676 8.806 -0.513 1.00 66.81 241 ALA A C 1
ATOM 1813 O O . ALA A 1 241 ? 15.293 9.062 -1.551 1.00 66.81 241 ALA A O 1
ATOM 1814 N N . ASN A 1 242 ? 14.965 7.742 0.240 1.00 63.53 242 ASN A N 1
ATOM 1815 C CA . ASN A 1 242 ? 15.995 6.772 -0.118 1.00 63.53 242 ASN A CA 1
ATOM 1816 C C . ASN A 1 242 ? 15.593 5.952 -1.355 1.00 63.53 242 ASN A C 1
ATOM 1818 O O . ASN A 1 242 ? 16.412 5.803 -2.263 1.00 63.53 242 ASN A O 1
ATOM 1822 N N . SER A 1 243 ? 14.338 5.504 -1.460 1.00 59.78 243 SER A N 1
ATOM 1823 C CA . SER A 1 243 ? 13.860 4.765 -2.640 1.00 59.78 243 SER A CA 1
ATOM 1824 C C . SER A 1 243 ? 13.784 5.643 -3.901 1.00 59.78 243 SER A C 1
ATOM 1826 O O . SER A 1 243 ? 14.147 5.206 -4.996 1.00 59.78 243 SER A O 1
ATOM 1828 N N . GLN A 1 244 ? 13.427 6.925 -3.769 1.00 58.41 244 GLN A N 1
ATOM 1829 C CA . GLN A 1 244 ? 13.493 7.918 -4.852 1.00 58.41 244 GLN A CA 1
ATOM 1830 C C . GLN A 1 244 ? 14.941 8.176 -5.318 1.00 58.41 244 GLN A C 1
ATOM 1832 O O . GLN A 1 244 ? 15.195 8.338 -6.517 1.00 58.41 244 GLN A O 1
ATOM 1837 N N . SER A 1 245 ? 15.913 8.178 -4.401 1.00 56.12 245 SER A N 1
ATOM 1838 C CA . SER A 1 245 ? 17.346 8.295 -4.722 1.00 56.12 245 SER A CA 1
ATOM 1839 C C . SER A 1 245 ? 17.858 7.095 -5.538 1.00 56.12 245 SER A C 1
ATOM 1841 O O . SER A 1 245 ? 18.597 7.247 -6.519 1.00 56.12 245 SER A O 1
ATOM 1843 N N . GLU A 1 246 ? 17.406 5.886 -5.208 1.00 58.44 246 GLU A N 1
ATOM 1844 C CA . GLU A 1 246 ? 17.715 4.686 -5.992 1.00 58.44 246 GLU A CA 1
ATOM 1845 C C . GLU A 1 246 ? 17.039 4.723 -7.372 1.00 58.44 246 GLU A C 1
ATOM 1847 O O . GLU A 1 246 ? 17.698 4.491 -8.390 1.00 58.44 246 GLU A O 1
ATOM 1852 N N . SER A 1 247 ? 15.766 5.125 -7.441 1.00 55.75 247 SER A N 1
ATOM 1853 C CA . SER A 1 247 ? 15.011 5.271 -8.695 1.00 55.75 247 SER A CA 1
ATOM 1854 C C . SER A 1 247 ? 15.651 6.287 -9.654 1.00 55.75 247 SER A C 1
ATOM 1856 O O . SER A 1 247 ? 15.887 5.986 -10.828 1.00 55.75 247 SER A O 1
ATOM 1858 N N . THR A 1 248 ? 16.050 7.460 -9.151 1.00 59.12 248 THR A N 1
ATOM 1859 C CA . THR A 1 248 ? 16.738 8.492 -9.949 1.00 59.12 248 THR A CA 1
ATOM 1860 C C . THR A 1 248 ? 18.082 8.004 -10.502 1.00 59.12 248 THR A C 1
ATOM 1862 O O . THR A 1 248 ? 18.420 8.273 -11.667 1.00 59.12 248 THR A O 1
ATOM 1865 N N . THR A 1 249 ? 18.819 7.210 -9.721 1.00 59.72 249 THR A N 1
ATOM 1866 C CA . THR A 1 249 ? 20.067 6.555 -10.145 1.00 59.72 249 THR A CA 1
ATOM 1867 C C . THR A 1 249 ? 19.824 5.533 -11.262 1.00 59.72 249 THR A C 1
ATOM 1869 O O . THR A 1 249 ? 20.565 5.507 -12.254 1.00 59.72 249 THR A O 1
ATOM 1872 N N . VAL A 1 250 ? 18.756 4.736 -11.164 1.00 64.06 250 VAL A N 1
ATOM 1873 C CA . VAL A 1 250 ? 18.348 3.777 -12.205 1.00 64.06 250 VAL A CA 1
ATOM 1874 C C . VAL A 1 250 ? 17.972 4.501 -13.499 1.00 64.06 250 VAL A C 1
ATOM 1876 O O . VAL A 1 250 ? 18.490 4.147 -14.561 1.00 64.06 250 VAL A O 1
ATOM 1879 N N . THR A 1 251 ? 17.166 5.567 -13.441 1.00 69.25 251 THR A N 1
ATOM 1880 C CA . THR A 1 251 ? 16.840 6.368 -14.637 1.00 69.25 251 THR A CA 1
ATOM 1881 C C . THR A 1 251 ? 18.076 6.997 -15.278 1.00 69.25 251 THR A C 1
ATOM 1883 O O . THR A 1 251 ? 18.221 6.952 -16.498 1.00 69.25 251 THR A O 1
ATOM 1886 N N . SER A 1 252 ? 19.011 7.521 -14.483 1.00 72.19 252 SER A N 1
ATOM 1887 C CA . SER A 1 252 ? 20.260 8.104 -14.998 1.00 72.19 252 SER A CA 1
ATOM 1888 C C . SER A 1 252 ? 21.132 7.056 -15.700 1.00 72.19 252 SER A C 1
ATOM 1890 O O . SER A 1 252 ? 21.710 7.308 -16.764 1.00 72.19 252 SER A O 1
ATOM 1892 N N . SER A 1 253 ? 21.175 5.844 -15.145 1.00 79.62 253 SER A N 1
ATOM 1893 C CA . SER A 1 253 ? 21.870 4.700 -15.740 1.00 79.62 253 SER A CA 1
ATOM 1894 C C . SER A 1 253 ? 21.213 4.258 -17.054 1.00 79.62 253 SER A C 1
ATOM 1896 O O . SER A 1 253 ? 21.912 4.016 -18.038 1.00 79.62 253 SER A O 1
ATOM 1898 N N . ALA A 1 254 ? 19.877 4.231 -17.117 1.00 69.75 254 ALA A N 1
ATOM 1899 C CA . ALA A 1 254 ? 19.125 3.897 -18.328 1.00 69.75 254 ALA A CA 1
ATOM 1900 C C . ALA A 1 254 ? 19.332 4.926 -19.456 1.00 69.75 254 ALA A C 1
ATOM 1902 O O . ALA A 1 254 ? 19.557 4.546 -20.606 1.00 69.75 254 ALA A O 1
ATOM 1903 N N . VAL A 1 255 ? 19.336 6.224 -19.132 1.00 80.06 255 VAL A N 1
ATOM 1904 C CA . VAL A 1 255 ? 19.637 7.301 -20.093 1.00 80.06 255 VAL A CA 1
ATOM 1905 C C . VAL A 1 255 ? 21.065 7.171 -20.633 1.00 80.06 255 VAL A C 1
ATOM 1907 O O . VAL A 1 255 ? 21.287 7.284 -21.840 1.00 80.06 255 VAL A O 1
ATOM 1910 N N . THR A 1 256 ? 22.032 6.865 -19.764 1.00 82.25 256 THR A N 1
ATOM 1911 C CA . THR A 1 256 ? 23.434 6.651 -20.162 1.00 82.25 256 THR A CA 1
ATOM 1912 C C . THR A 1 256 ? 23.572 5.449 -21.098 1.00 82.25 256 THR A C 1
ATOM 1914 O O . THR A 1 256 ? 24.266 5.523 -22.115 1.00 82.25 256 THR A O 1
ATOM 1917 N N . LEU A 1 257 ? 22.867 4.353 -20.806 1.00 84.94 257 LEU A N 1
ATOM 1918 C CA . LEU A 1 257 ? 22.854 3.163 -21.653 1.00 84.94 257 LEU A CA 1
ATOM 1919 C C . LEU A 1 257 ? 22.241 3.448 -23.033 1.00 84.94 257 LEU A C 1
ATOM 1921 O O . LEU A 1 257 ? 22.800 3.032 -24.050 1.00 84.94 257 LEU A O 1
ATOM 1925 N N . ALA A 1 258 ? 21.143 4.207 -23.087 1.00 80.19 258 ALA A N 1
ATOM 1926 C CA . ALA A 1 258 ? 20.520 4.623 -24.342 1.00 80.19 258 ALA A CA 1
ATOM 1927 C C . ALA A 1 258 ? 21.461 5.493 -25.199 1.00 80.19 258 ALA A C 1
ATOM 1929 O O . ALA A 1 258 ? 21.578 5.278 -26.408 1.00 80.19 258 ALA A O 1
ATOM 1930 N N . ALA A 1 259 ? 22.196 6.424 -24.581 1.00 85.25 259 ALA A N 1
ATOM 1931 C CA . ALA A 1 259 ? 23.207 7.230 -25.269 1.00 85.25 259 ALA A CA 1
ATOM 1932 C C . ALA A 1 259 ? 24.380 6.378 -25.803 1.00 85.25 259 ALA A C 1
ATOM 1934 O O . ALA A 1 259 ? 24.853 6.586 -26.927 1.00 85.25 259 ALA A O 1
ATOM 1935 N N . GLY A 1 260 ? 24.817 5.374 -25.034 1.00 87.88 260 GLY A N 1
ATOM 1936 C CA . GLY A 1 260 ? 25.810 4.392 -25.475 1.00 87.88 260 GLY A CA 1
ATOM 1937 C C . GLY A 1 260 ? 25.339 3.596 -26.697 1.00 87.88 260 GLY A C 1
ATOM 1938 O O . GLY A 1 260 ? 26.073 3.481 -27.680 1.00 87.88 260 GLY A O 1
ATOM 1939 N N . ALA A 1 261 ? 24.088 3.124 -26.689 1.00 82.88 261 ALA A N 1
ATOM 1940 C CA . ALA A 1 261 ? 23.488 2.420 -27.822 1.00 82.88 261 ALA A CA 1
ATOM 1941 C C . ALA A 1 261 ? 23.430 3.296 -29.088 1.00 82.88 261 ALA A C 1
ATOM 1943 O O . ALA A 1 261 ? 23.821 2.847 -30.168 1.00 82.88 261 ALA A O 1
ATOM 1944 N N . ALA A 1 262 ? 23.038 4.568 -28.963 1.00 84.62 262 ALA A N 1
ATOM 1945 C CA . ALA A 1 262 ? 23.033 5.517 -30.081 1.00 84.62 262 ALA A CA 1
ATOM 1946 C C . ALA A 1 262 ? 24.441 5.735 -30.673 1.00 84.62 262 ALA A C 1
ATOM 1948 O O . ALA A 1 262 ? 24.624 5.757 -31.896 1.00 84.62 262 ALA A O 1
ATOM 1949 N N . THR A 1 263 ? 25.464 5.810 -29.820 1.00 89.88 263 THR A N 1
ATOM 1950 C CA . THR A 1 263 ? 26.861 5.938 -30.262 1.00 89.88 263 THR A CA 1
ATOM 1951 C C . THR A 1 263 ? 27.306 4.710 -31.059 1.00 89.88 263 THR A C 1
ATOM 1953 O O . THR A 1 263 ? 27.849 4.854 -32.154 1.00 89.88 263 THR A O 1
ATOM 1956 N N . LEU A 1 264 ? 26.996 3.500 -30.578 1.00 86.62 264 LEU A N 1
ATOM 1957 C CA . LEU A 1 264 ? 27.315 2.253 -31.282 1.00 86.62 264 LEU A CA 1
ATOM 1958 C C . LEU A 1 264 ? 26.639 2.171 -32.654 1.00 86.62 264 LEU A C 1
ATOM 1960 O O . LEU A 1 264 ? 27.284 1.778 -33.627 1.00 86.62 264 LEU A O 1
ATOM 1964 N N . THR A 1 265 ? 25.374 2.588 -32.766 1.00 89.38 265 THR A N 1
ATOM 1965 C CA . THR A 1 265 ? 24.690 2.628 -34.070 1.00 89.38 265 THR A CA 1
ATOM 1966 C C . THR A 1 265 ? 25.374 3.584 -35.051 1.00 89.38 265 THR A C 1
ATOM 1968 O O . THR A 1 265 ? 25.577 3.229 -36.210 1.00 89.38 265 THR A O 1
ATOM 1971 N N . SER A 1 266 ? 25.833 4.748 -34.584 1.00 90.31 266 SER A N 1
ATOM 1972 C CA . SER A 1 266 ? 26.570 5.714 -35.413 1.00 90.31 266 SER A CA 1
ATOM 1973 C C . SER A 1 266 ? 27.931 5.167 -35.865 1.00 90.31 266 SER A C 1
ATOM 1975 O O . SER A 1 266 ? 28.318 5.310 -37.031 1.00 90.31 266 SER A O 1
ATOM 1977 N N . SER A 1 267 ? 28.649 4.479 -34.972 1.00 92.69 267 SER A N 1
ATOM 1978 C CA . SER A 1 267 ? 29.898 3.790 -35.312 1.00 92.69 267 SER A CA 1
ATOM 1979 C C . SER A 1 267 ? 29.677 2.667 -36.329 1.00 92.69 267 SER A C 1
ATOM 1981 O O . SER A 1 267 ? 30.475 2.529 -37.254 1.00 92.69 267 SER A O 1
ATOM 1983 N N . ALA A 1 268 ? 28.583 1.906 -36.218 1.00 87.38 268 ALA A N 1
ATOM 1984 C CA . ALA A 1 268 ? 28.235 0.852 -37.171 1.00 87.38 268 ALA A CA 1
ATOM 1985 C C . ALA A 1 268 ? 27.936 1.410 -38.573 1.00 87.38 268 ALA A C 1
ATOM 1987 O O . ALA A 1 268 ? 28.423 0.865 -39.563 1.00 87.38 268 ALA A O 1
ATOM 1988 N N . VAL A 1 269 ? 27.211 2.532 -38.667 1.00 91.44 269 VAL A N 1
ATOM 1989 C CA . VAL A 1 269 ? 26.977 3.238 -39.942 1.00 91.44 269 VAL A CA 1
ATOM 1990 C C . VAL A 1 269 ? 28.297 3.702 -40.560 1.00 91.44 269 VAL A C 1
ATOM 1992 O O . VAL A 1 269 ? 28.530 3.502 -41.752 1.00 91.44 269 VAL A O 1
ATOM 1995 N N . THR A 1 270 ? 29.195 4.264 -39.748 1.00 91.31 270 THR A N 1
ATOM 1996 C CA . THR A 1 270 ? 30.522 4.710 -40.206 1.00 91.31 270 THR A CA 1
ATOM 1997 C C . THR A 1 270 ? 31.358 3.538 -40.724 1.00 91.31 270 THR A C 1
ATOM 1999 O O . THR A 1 270 ? 31.976 3.634 -41.786 1.00 91.31 270 THR A O 1
ATOM 2002 N N . LEU A 1 271 ? 31.341 2.403 -40.019 1.00 91.50 271 LEU A N 1
ATOM 2003 C CA . LEU A 1 271 ? 32.047 1.193 -40.436 1.00 91.50 271 LEU A CA 1
ATOM 2004 C C . LEU A 1 271 ? 31.487 0.631 -41.752 1.00 91.50 271 LEU A C 1
ATOM 2006 O O . LEU A 1 271 ? 32.261 0.257 -42.633 1.00 91.50 271 LEU A O 1
ATOM 2010 N N . ALA A 1 272 ? 30.162 0.625 -41.919 1.00 90.62 272 ALA A N 1
ATOM 2011 C CA . ALA A 1 272 ? 29.514 0.200 -43.158 1.00 90.62 272 ALA A CA 1
ATOM 2012 C C . ALA A 1 272 ? 29.900 1.096 -44.350 1.00 90.62 272 ALA A C 1
ATOM 2014 O O . ALA A 1 272 ? 30.215 0.588 -45.427 1.00 90.62 272 ALA A O 1
ATOM 2015 N N . ALA A 1 273 ? 29.958 2.418 -44.155 1.00 91.56 273 ALA A N 1
ATOM 2016 C CA . ALA A 1 273 ? 30.424 3.354 -45.180 1.00 91.56 273 ALA A CA 1
ATOM 2017 C C . ALA A 1 273 ? 31.903 3.123 -45.553 1.00 91.56 273 ALA A C 1
ATOM 2019 O O . ALA A 1 273 ? 32.267 3.144 -46.734 1.00 91.56 273 ALA A O 1
ATOM 2020 N N . GLY A 1 274 ? 32.753 2.831 -44.561 1.00 92.06 274 GLY A N 1
ATOM 2021 C CA . GLY A 1 274 ? 34.144 2.433 -44.785 1.00 92.06 274 GLY A CA 1
ATOM 2022 C C . GLY A 1 274 ? 34.255 1.157 -45.626 1.00 92.06 274 GLY A C 1
ATOM 2023 O O . GLY A 1 274 ? 34.994 1.128 -46.609 1.00 92.06 274 GLY A O 1
ATOM 2024 N N . ALA A 1 275 ? 33.465 0.128 -45.309 1.00 89.56 275 ALA A N 1
ATOM 2025 C CA . ALA A 1 275 ? 33.432 -1.124 -46.067 1.00 89.56 275 ALA A CA 1
ATOM 2026 C C . ALA A 1 275 ? 32.972 -0.926 -47.527 1.00 89.56 275 ALA A C 1
ATOM 2028 O O . ALA A 1 275 ? 33.559 -1.504 -48.448 1.00 89.56 275 ALA A O 1
ATOM 2029 N N . ALA A 1 276 ? 31.979 -0.065 -47.767 1.00 91.12 276 ALA A N 1
ATOM 2030 C CA . ALA A 1 276 ? 31.535 0.287 -49.119 1.00 91.12 276 ALA A CA 1
ATOM 2031 C C . ALA A 1 276 ? 32.636 0.999 -49.927 1.00 91.12 276 ALA A C 1
ATOM 2033 O O . ALA A 1 276 ? 32.840 0.709 -51.109 1.00 91.12 276 ALA A O 1
ATOM 2034 N N . THR A 1 277 ? 33.399 1.881 -49.275 1.00 93.06 277 THR A N 1
ATOM 2035 C CA . THR A 1 277 ? 34.539 2.578 -49.892 1.00 93.06 277 THR A CA 1
ATOM 2036 C C . THR A 1 277 ? 35.643 1.595 -50.290 1.00 93.06 277 THR A C 1
ATOM 2038 O O . THR A 1 277 ? 36.164 1.665 -51.405 1.00 93.06 277 THR A O 1
ATOM 2041 N N . VAL A 1 278 ? 35.965 0.634 -49.415 1.00 91.38 278 VAL A N 1
ATOM 2042 C CA . VAL A 1 278 ? 36.938 -0.436 -49.706 1.00 91.38 278 VAL A CA 1
ATOM 2043 C C . VAL A 1 278 ? 36.481 -1.284 -50.891 1.00 91.38 278 VAL A C 1
ATOM 2045 O O . VAL A 1 278 ? 37.280 -1.564 -51.781 1.00 91.38 278 VAL A O 1
ATOM 2048 N N . THR A 1 279 ? 35.195 -1.633 -50.945 1.00 93.19 279 THR A N 1
ATOM 2049 C CA . THR A 1 279 ? 34.616 -2.404 -52.057 1.00 93.19 279 THR A CA 1
ATOM 2050 C C . THR A 1 279 ? 34.748 -1.651 -53.384 1.00 93.19 279 THR A C 1
ATOM 2052 O O . THR A 1 279 ? 35.272 -2.197 -54.350 1.00 93.19 279 THR A O 1
ATOM 2055 N N . SER A 1 280 ? 34.391 -0.363 -53.406 1.00 92.44 280 SER A N 1
ATOM 2056 C CA . SER A 1 280 ? 34.506 0.489 -54.604 1.00 92.44 280 SER A CA 1
ATOM 2057 C C . SER A 1 280 ? 35.962 0.642 -55.071 1.00 92.44 280 SER A C 1
ATOM 2059 O O . SER A 1 280 ? 36.267 0.649 -56.266 1.00 92.44 280 SER A O 1
ATOM 2061 N N . SER A 1 281 ? 36.890 0.730 -54.116 1.00 94.56 281 SER A N 1
ATOM 2062 C CA . SER A 1 281 ? 38.325 0.792 -54.406 1.00 94.56 281 SER A CA 1
ATOM 2063 C C . SER A 1 281 ? 38.820 -0.523 -55.014 1.00 94.56 281 SER A C 1
ATOM 2065 O O . SER A 1 281 ? 39.567 -0.503 -55.987 1.00 94.56 281 SER A O 1
ATOM 2067 N N . ALA A 1 282 ? 38.368 -1.668 -54.493 1.00 90.38 282 ALA A N 1
ATOM 2068 C CA . ALA A 1 282 ? 38.711 -2.985 -55.027 1.00 90.38 282 ALA A CA 1
ATOM 2069 C C . ALA A 1 282 ? 38.197 -3.188 -56.464 1.00 90.38 282 ALA A C 1
ATOM 2071 O O . ALA A 1 282 ? 38.929 -3.720 -57.299 1.00 90.38 282 ALA A O 1
ATOM 2072 N N . GLU A 1 283 ? 36.986 -2.717 -56.777 1.00 94.56 283 GLU A N 1
ATOM 2073 C CA . GLU A 1 283 ? 36.453 -2.723 -58.148 1.00 94.56 283 GLU A CA 1
ATOM 2074 C C . GLU A 1 283 ? 37.309 -1.873 -59.094 1.00 94.56 283 GLU A C 1
ATOM 2076 O O . GLU A 1 283 ? 37.648 -2.318 -60.190 1.00 94.56 283 GLU A O 1
ATOM 2081 N N . THR A 1 284 ? 37.735 -0.687 -58.646 1.00 93.25 284 THR A N 1
ATOM 2082 C CA . THR A 1 284 ? 38.623 0.190 -59.427 1.00 93.25 284 THR A CA 1
ATOM 2083 C C . THR A 1 284 ? 39.963 -0.493 -59.716 1.00 93.25 284 THR A C 1
ATOM 2085 O O . THR A 1 284 ? 40.385 -0.557 -60.870 1.00 93.25 284 THR A O 1
ATOM 2088 N N . LEU A 1 285 ? 40.592 -1.101 -58.699 1.00 93.25 285 LEU A N 1
ATOM 2089 C CA . LEU A 1 285 ? 41.838 -1.857 -58.880 1.00 93.25 285 LEU A CA 1
ATOM 2090 C C . LEU A 1 285 ? 41.680 -3.021 -59.873 1.00 93.25 285 LEU A C 1
ATOM 2092 O O . LEU A 1 285 ? 42.610 -3.315 -60.627 1.00 93.25 285 LEU A O 1
ATOM 2096 N N . ALA A 1 286 ? 40.525 -3.692 -59.889 1.00 92.69 286 ALA A N 1
ATOM 2097 C CA . ALA A 1 286 ? 40.260 -4.775 -60.833 1.00 92.69 286 ALA A CA 1
ATOM 2098 C C . ALA A 1 286 ? 40.179 -4.269 -62.287 1.00 92.69 286 ALA A C 1
ATOM 2100 O O . ALA A 1 286 ? 40.718 -4.910 -63.194 1.00 92.69 286 ALA A O 1
ATOM 2101 N N . VAL A 1 287 ? 39.560 -3.104 -62.513 1.00 94.81 287 VAL A N 1
ATOM 2102 C CA . VAL A 1 287 ? 39.499 -2.451 -63.834 1.00 94.81 287 VAL A CA 1
ATOM 2103 C C . VAL A 1 287 ? 40.890 -2.021 -64.306 1.00 94.81 287 VAL A C 1
ATOM 2105 O O . VAL A 1 287 ? 41.261 -2.267 -65.460 1.00 94.81 287 VAL A O 1
ATOM 2108 N N . ASP A 1 288 ? 41.695 -1.443 -63.416 1.00 94.25 288 ASP A N 1
ATOM 2109 C CA . ASP A 1 288 ? 43.068 -1.040 -63.730 1.00 94.25 288 ASP A CA 1
ATOM 2110 C C . ASP A 1 288 ? 43.930 -2.252 -64.108 1.00 94.25 288 ASP A C 1
ATOM 2112 O O . ASP A 1 288 ? 44.635 -2.232 -65.122 1.00 94.25 288 ASP A O 1
ATOM 2116 N N . ALA A 1 289 ? 43.816 -3.358 -63.366 1.00 91.44 289 ALA A N 1
ATOM 2117 C CA . ALA A 1 289 ? 44.518 -4.603 -63.674 1.00 91.44 289 ALA A CA 1
ATOM 2118 C C . ALA A 1 289 ? 44.128 -5.175 -65.054 1.00 91.44 289 ALA A C 1
ATOM 2120 O O . ALA A 1 289 ? 44.995 -5.625 -65.815 1.00 91.44 289 ALA A O 1
ATOM 2121 N N . ALA A 1 290 ? 42.845 -5.113 -65.425 1.00 93.31 290 ALA A N 1
ATOM 2122 C CA . ALA A 1 290 ? 42.374 -5.532 -66.748 1.00 93.31 290 ALA A CA 1
ATOM 2123 C C . ALA A 1 290 ? 42.923 -4.633 -67.874 1.00 93.31 290 ALA A C 1
ATOM 2125 O O . ALA A 1 290 ? 43.306 -5.118 -68.946 1.00 93.31 290 ALA A O 1
ATOM 2126 N N . THR A 1 291 ? 43.032 -3.328 -67.616 1.00 94.50 291 THR A N 1
ATOM 2127 C CA . THR A 1 291 ? 43.594 -2.345 -68.555 1.00 94.50 291 THR A CA 1
ATOM 2128 C C . THR A 1 291 ? 45.088 -2.574 -68.787 1.00 94.50 291 THR A C 1
ATOM 2130 O O . THR A 1 291 ? 45.547 -2.584 -69.935 1.00 94.50 291 THR A O 1
ATOM 2133 N N . VAL A 1 292 ? 45.851 -2.837 -67.721 1.00 93.31 292 VAL A N 1
ATOM 2134 C CA . VAL A 1 292 ? 47.276 -3.204 -67.807 1.00 93.31 292 VAL A CA 1
ATOM 2135 C C . VAL A 1 292 ? 47.452 -4.487 -68.616 1.00 93.31 292 VAL A C 1
ATOM 2137 O O . VAL A 1 292 ? 48.289 -4.535 -69.518 1.00 93.31 292 VAL A O 1
ATOM 2140 N N . THR A 1 293 ? 46.621 -5.500 -68.359 1.00 94.38 293 THR A N 1
ATOM 2141 C CA . THR A 1 293 ? 46.648 -6.765 -69.110 1.00 94.38 293 THR A CA 1
ATOM 2142 C C . THR A 1 293 ? 46.408 -6.535 -70.607 1.00 94.38 293 THR A C 1
ATOM 2144 O O . THR A 1 293 ? 47.164 -7.030 -71.442 1.00 94.38 293 THR A O 1
ATOM 2147 N N . SER A 1 294 ? 45.414 -5.718 -70.962 1.00 93.12 294 SER A N 1
ATOM 2148 C CA . SER A 1 294 ? 45.097 -5.381 -72.361 1.00 93.12 294 SER A CA 1
ATOM 2149 C C . SER A 1 294 ? 46.225 -4.602 -73.051 1.00 93.12 294 SER A C 1
ATOM 2151 O O . SER A 1 294 ? 46.559 -4.847 -74.216 1.00 93.12 294 SER A O 1
ATOM 2153 N N . SER A 1 295 ? 46.866 -3.692 -72.317 1.00 94.81 295 SER A N 1
ATOM 2154 C CA . SER A 1 295 ? 48.023 -2.932 -72.800 1.00 94.81 295 SER A CA 1
ATOM 2155 C C . SER A 1 295 ? 49.230 -3.842 -73.048 1.00 94.81 295 SER A C 1
ATOM 2157 O O . SER A 1 295 ? 49.904 -3.705 -74.069 1.00 94.81 295 SER A O 1
ATOM 2159 N N . ALA A 1 296 ? 49.468 -4.823 -72.171 1.00 91.81 296 ALA A N 1
ATOM 2160 C CA . ALA A 1 296 ? 50.528 -5.816 -72.339 1.00 91.81 296 ALA A CA 1
ATOM 2161 C C . ALA A 1 296 ? 50.308 -6.696 -73.582 1.00 91.81 296 ALA A C 1
ATOM 2163 O O . ALA A 1 296 ? 51.252 -6.937 -74.335 1.00 91.81 296 ALA A O 1
ATOM 2164 N N . VAL A 1 297 ? 49.063 -7.112 -73.851 1.00 94.94 297 VAL A N 1
ATOM 2165 C CA . VAL A 1 297 ? 48.705 -7.832 -75.088 1.00 94.94 297 VAL A CA 1
ATOM 2166 C C . VAL A 1 297 ? 48.990 -6.972 -76.320 1.00 94.94 297 VAL A C 1
ATOM 2168 O O . VAL A 1 297 ? 49.613 -7.443 -77.270 1.00 94.94 297 VAL A O 1
ATOM 2171 N N . THR A 1 298 ? 48.596 -5.698 -76.292 1.00 93.88 298 THR A N 1
ATOM 2172 C CA . THR A 1 298 ? 48.840 -4.758 -77.399 1.00 93.88 298 THR A CA 1
ATOM 2173 C C . THR A 1 298 ? 50.337 -4.596 -77.674 1.00 93.88 298 THR A C 1
ATOM 2175 O O . THR A 1 298 ? 50.769 -4.651 -78.827 1.00 93.88 298 THR A O 1
ATOM 2178 N N . LEU A 1 299 ? 51.147 -4.464 -76.619 1.00 94.06 299 LEU A N 1
ATOM 2179 C CA . LEU A 1 299 ? 52.602 -4.373 -76.733 1.00 94.06 299 LEU A CA 1
ATOM 2180 C C . LEU A 1 299 ? 53.214 -5.652 -77.327 1.00 94.06 299 LEU A C 1
ATOM 2182 O O . LEU A 1 299 ? 54.090 -5.562 -78.187 1.00 94.06 299 LEU A O 1
ATOM 2186 N N . ALA A 1 300 ? 52.733 -6.830 -76.922 1.00 92.38 300 ALA A N 1
ATOM 2187 C CA . ALA A 1 300 ? 53.191 -8.109 -77.464 1.00 92.38 300 ALA A CA 1
ATOM 2188 C C . ALA A 1 300 ? 52.885 -8.250 -78.968 1.00 92.38 300 ALA A C 1
ATOM 2190 O O . ALA A 1 300 ? 53.749 -8.674 -79.736 1.00 92.38 300 ALA A O 1
ATOM 2191 N N . VAL A 1 301 ? 51.691 -7.835 -79.410 1.00 94.69 301 VAL A N 1
ATOM 2192 C CA . VAL A 1 301 ? 51.319 -7.805 -80.838 1.00 94.69 301 VAL A CA 1
ATOM 2193 C C . VAL A 1 301 ? 52.208 -6.834 -81.621 1.00 94.69 301 VAL A C 1
ATOM 2195 O O . VAL A 1 301 ? 52.685 -7.163 -82.712 1.00 94.69 301 VAL A O 1
ATOM 2198 N N . GLY A 1 302 ? 52.483 -5.653 -81.059 1.00 92.94 302 GLY A N 1
ATOM 2199 C CA . GLY A 1 302 ? 53.409 -4.684 -81.646 1.00 92.94 302 GLY A CA 1
ATOM 2200 C C . GLY A 1 302 ? 54.818 -5.259 -81.817 1.00 92.94 302 GLY A C 1
ATOM 2201 O O . GLY A 1 302 ? 55.390 -5.170 -82.903 1.00 92.94 302 GLY A O 1
ATOM 2202 N N . ALA A 1 303 ? 55.347 -5.922 -80.785 1.00 90.88 303 ALA A N 1
ATOM 2203 C CA . ALA A 1 303 ? 56.651 -6.581 -80.838 1.00 90.88 303 ALA A CA 1
ATOM 2204 C C . ALA A 1 303 ? 56.711 -7.660 -81.935 1.00 90.88 303 ALA A C 1
ATOM 2206 O O . ALA A 1 303 ? 57.649 -7.663 -82.730 1.00 90.88 303 ALA A O 1
ATOM 2207 N N . ALA A 1 304 ? 55.685 -8.512 -82.047 1.00 92.31 304 ALA A N 1
ATOM 2208 C CA . ALA A 1 304 ? 55.603 -9.526 -83.102 1.00 92.31 304 ALA A CA 1
ATOM 2209 C C . ALA A 1 304 ? 55.572 -8.908 -84.514 1.00 92.31 304 ALA A C 1
ATOM 2211 O O . ALA A 1 304 ? 56.227 -9.397 -85.437 1.00 92.31 304 ALA A O 1
ATOM 2212 N N . THR A 1 305 ? 54.859 -7.789 -84.676 1.00 93.62 305 THR A N 1
ATOM 2213 C CA . THR A 1 305 ? 54.805 -7.045 -85.944 1.00 93.62 305 THR A CA 1
ATOM 2214 C C . THR A 1 305 ? 56.184 -6.501 -86.325 1.00 93.62 305 THR A C 1
ATOM 2216 O O . THR A 1 305 ? 56.607 -6.635 -87.476 1.00 93.62 305 THR A O 1
ATOM 2219 N N . VAL A 1 306 ? 56.931 -5.950 -85.363 1.00 92.00 306 VAL A N 1
ATOM 2220 C CA . VAL A 1 306 ? 58.316 -5.500 -85.584 1.00 92.00 306 VAL A CA 1
ATOM 2221 C C . VAL A 1 306 ? 59.204 -6.669 -86.008 1.00 92.00 306 VAL A C 1
ATOM 2223 O O . VAL A 1 306 ? 59.922 -6.539 -86.998 1.00 92.00 306 VAL A O 1
ATOM 2226 N N . THR A 1 307 ? 59.115 -7.821 -85.337 1.00 92.88 307 THR A N 1
ATOM 2227 C CA . THR A 1 307 ? 59.869 -9.027 -85.716 1.00 92.88 307 THR A CA 1
ATOM 2228 C C . THR A 1 307 ? 59.596 -9.431 -87.168 1.00 92.88 307 THR A C 1
ATOM 2230 O O . THR A 1 307 ? 60.541 -9.574 -87.941 1.00 92.88 307 THR A O 1
ATOM 2233 N N . SER A 1 308 ? 58.327 -9.503 -87.586 1.00 90.81 308 SER A N 1
ATOM 2234 C CA . SER A 1 308 ? 57.967 -9.828 -88.980 1.00 90.81 308 SER A CA 1
ATOM 2235 C C . SER A 1 308 ? 58.474 -8.799 -90.004 1.00 90.81 308 SER A C 1
ATOM 2237 O O . SER A 1 308 ? 58.874 -9.144 -91.119 1.00 90.81 308 SER A O 1
ATOM 2239 N N . SER A 1 309 ? 58.516 -7.519 -89.624 1.00 93.12 309 SER A N 1
ATOM 2240 C CA . SER A 1 309 ? 59.039 -6.448 -90.479 1.00 93.12 309 SER A CA 1
ATOM 2241 C C . SER A 1 309 ? 60.553 -6.573 -90.660 1.00 93.12 309 SER A C 1
ATOM 2243 O O . SER A 1 309 ? 61.058 -6.377 -91.764 1.00 93.12 309 SER A O 1
ATOM 2245 N N . VAL A 1 310 ? 61.277 -6.949 -89.599 1.00 92.19 310 VAL A N 1
ATOM 2246 C CA . VAL A 1 310 ? 62.720 -7.234 -89.646 1.00 92.19 310 VAL A CA 1
ATOM 2247 C C . VAL A 1 310 ? 63.009 -8.435 -90.547 1.00 92.19 310 VAL A C 1
ATOM 2249 O O . VAL A 1 310 ? 63.916 -8.358 -91.376 1.00 92.19 310 VAL A O 1
ATOM 2252 N N . GLU A 1 311 ? 62.222 -9.509 -90.450 1.00 92.88 311 GLU A N 1
ATOM 2253 C CA . GLU A 1 311 ? 62.337 -10.668 -91.347 1.00 92.88 311 GLU A CA 1
ATOM 2254 C C . GLU A 1 311 ? 62.115 -10.270 -92.812 1.00 92.88 311 GLU A C 1
ATOM 2256 O O . GLU A 1 311 ? 62.920 -10.604 -93.683 1.00 92.88 311 GLU A O 1
ATOM 2261 N N . THR A 1 312 ? 61.074 -9.478 -93.084 1.00 91.25 312 THR A N 1
ATOM 2262 C CA . THR A 1 312 ? 60.781 -8.963 -94.431 1.00 91.25 312 THR A CA 1
ATOM 2263 C C . THR A 1 312 ? 61.934 -8.110 -94.969 1.00 91.25 312 THR A C 1
ATOM 2265 O O . THR A 1 312 ? 62.344 -8.265 -96.122 1.00 91.25 312 THR A O 1
ATOM 2268 N N . LEU A 1 313 ? 62.504 -7.234 -94.134 1.00 91.31 313 LEU A N 1
ATOM 2269 C CA . LEU A 1 313 ? 63.642 -6.392 -94.502 1.00 91.31 313 LEU A CA 1
ATOM 2270 C C . LEU A 1 313 ? 64.895 -7.229 -94.803 1.00 91.31 313 LEU A C 1
ATOM 2272 O O . LEU A 1 313 ? 65.609 -6.935 -95.763 1.00 91.31 313 LEU A O 1
ATOM 2276 N N . ALA A 1 314 ? 65.138 -8.297 -94.037 1.00 90.12 314 ALA A N 1
ATOM 2277 C CA . ALA A 1 314 ? 66.239 -9.228 -94.274 1.00 90.12 314 ALA A CA 1
ATOM 2278 C C . ALA A 1 314 ? 66.097 -9.959 -95.623 1.00 90.12 314 ALA A C 1
ATOM 2280 O O . ALA A 1 314 ? 67.067 -10.045 -96.380 1.00 90.12 314 ALA A O 1
ATOM 2281 N N . VAL A 1 315 ? 64.887 -10.413 -95.974 1.00 90.94 315 VAL A N 1
ATOM 2282 C CA . VAL A 1 315 ? 64.589 -11.007 -97.294 1.00 90.94 315 VAL A CA 1
ATOM 2283 C C . VAL A 1 315 ? 64.811 -9.992 -98.421 1.00 90.94 315 VAL A C 1
ATOM 2285 O O . VAL A 1 315 ? 65.421 -10.315 -99.447 1.00 90.94 315 VAL A O 1
ATOM 2288 N N . GLY A 1 316 ? 64.370 -8.745 -98.231 1.00 89.62 316 GLY A N 1
ATOM 2289 C CA . GLY A 1 316 ? 64.610 -7.654 -99.178 1.00 89.62 316 GLY A CA 1
ATOM 2290 C C . GLY A 1 316 ? 66.102 -7.399 -99.409 1.00 89.62 316 GLY A C 1
ATOM 2291 O O . GLY A 1 316 ? 66.553 -7.348 -100.554 1.00 89.62 316 GLY A O 1
ATOM 2292 N N . ALA A 1 317 ? 66.893 -7.323 -98.336 1.00 87.81 317 ALA A N 1
ATOM 2293 C CA . ALA A 1 317 ? 68.343 -7.143 -98.410 1.00 87.81 317 ALA A CA 1
ATOM 2294 C C . ALA A 1 317 ? 69.045 -8.302 -99.144 1.00 87.81 317 ALA A C 1
ATOM 2296 O O . ALA A 1 317 ? 69.923 -8.068 -99.983 1.00 87.81 317 ALA A O 1
ATOM 2297 N N . ALA A 1 318 ? 68.627 -9.548 -98.894 1.00 88.12 318 ALA A N 1
ATOM 2298 C CA . ALA A 1 318 ? 69.133 -10.716 -99.614 1.00 88.12 318 ALA A CA 1
ATOM 2299 C C . ALA A 1 318 ? 68.829 -10.627 -101.121 1.00 88.12 318 ALA A C 1
ATOM 2301 O O . ALA A 1 318 ? 69.719 -10.831 -101.946 1.00 88.12 318 ALA A O 1
ATOM 2302 N N . THR A 1 319 ? 67.608 -10.223 -101.482 1.00 88.50 319 THR A N 1
ATOM 2303 C CA . THR A 1 319 ? 67.177 -10.055 -102.882 1.00 88.50 319 THR A CA 1
ATOM 2304 C C . THR A 1 319 ? 67.992 -8.983 -103.614 1.00 88.50 319 THR A C 1
ATOM 2306 O O . THR A 1 319 ? 68.423 -9.194 -104.753 1.00 88.50 319 THR A O 1
ATOM 2309 N N . VAL A 1 320 ? 68.256 -7.843 -102.963 1.00 87.00 320 VAL A N 1
ATOM 2310 C CA . VAL A 1 320 ? 69.125 -6.780 -103.503 1.00 87.00 320 VAL A CA 1
ATOM 2311 C C . VAL A 1 320 ? 70.540 -7.305 -103.725 1.00 87.00 320 VAL A C 1
ATOM 2313 O O . VAL A 1 320 ? 71.119 -7.080 -104.788 1.00 87.00 320 VAL A O 1
ATOM 2316 N N . THR A 1 321 ? 71.074 -8.058 -102.762 1.00 88.25 321 THR A N 1
ATOM 2317 C CA . THR A 1 321 ? 72.409 -8.665 -102.862 1.00 88.25 321 THR A CA 1
ATOM 2318 C C . THR A 1 321 ? 72.493 -9.618 -104.058 1.00 88.25 321 THR A C 1
ATOM 2320 O O . THR A 1 321 ? 73.401 -9.494 -104.880 1.00 88.25 321 THR A O 1
ATOM 2323 N N . SER A 1 322 ? 71.515 -10.513 -104.235 1.00 85.50 322 SER A N 1
ATOM 2324 C CA . SER A 1 322 ? 71.446 -11.418 -105.394 1.00 85.50 322 SER A CA 1
ATOM 2325 C C . SER A 1 322 ? 71.319 -10.669 -106.726 1.00 85.50 322 SER A C 1
ATOM 2327 O O . SER A 1 322 ? 71.953 -11.040 -107.717 1.00 85.50 322 SER A O 1
ATOM 2329 N N . SER A 1 323 ? 70.536 -9.590 -106.757 1.00 87.44 323 SER A N 1
ATOM 2330 C CA . SER A 1 323 ? 70.373 -8.752 -107.952 1.00 87.44 323 SER A CA 1
ATOM 2331 C C . SER A 1 323 ? 71.678 -8.042 -108.324 1.00 87.44 323 SER A C 1
ATOM 2333 O O . SER A 1 323 ? 72.046 -8.010 -109.497 1.00 87.44 323 SER A O 1
ATOM 2335 N N . ALA A 1 324 ? 72.422 -7.539 -107.334 1.00 83.62 324 ALA A N 1
ATOM 2336 C CA . ALA A 1 324 ? 73.731 -6.923 -107.538 1.00 83.62 324 ALA A CA 1
ATOM 2337 C C . ALA A 1 324 ? 74.758 -7.924 -108.093 1.00 83.62 324 ALA A C 1
ATOM 2339 O O . ALA A 1 324 ? 75.485 -7.597 -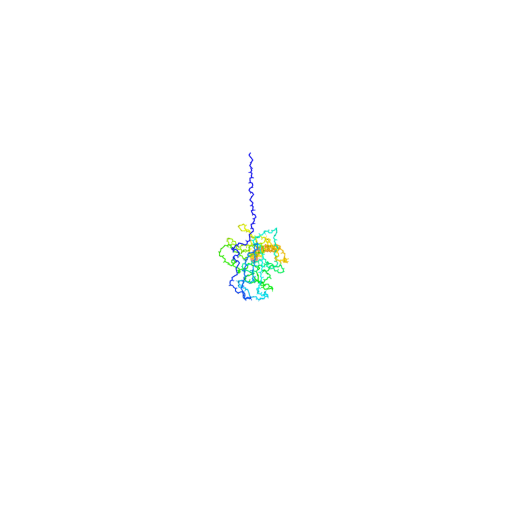109.030 1.00 83.62 324 ALA A O 1
ATOM 2340 N N . VAL A 1 325 ? 74.773 -9.162 -107.579 1.00 84.69 325 VAL A N 1
ATOM 2341 C CA . VAL A 1 325 ? 75.603 -10.252 -108.125 1.00 84.69 325 VAL A CA 1
ATOM 2342 C C . VAL A 1 325 ? 75.238 -10.532 -109.584 1.00 84.69 325 VAL A C 1
ATOM 2344 O O . VAL A 1 325 ? 76.119 -10.603 -110.437 1.00 84.69 325 VAL A O 1
ATOM 2347 N N . THR A 1 326 ? 73.943 -10.631 -109.892 1.00 83.50 326 THR A N 1
ATOM 2348 C CA . THR A 1 326 ? 73.456 -10.874 -111.260 1.00 83.50 326 THR A CA 1
ATOM 2349 C C . THR A 1 326 ? 73.885 -9.757 -112.214 1.00 83.50 326 THR A C 1
ATOM 2351 O O . THR A 1 326 ? 74.379 -10.031 -113.309 1.00 83.50 326 THR A O 1
ATOM 2354 N N . LEU A 1 327 ? 73.762 -8.497 -111.786 1.00 81.50 327 LEU A N 1
ATOM 2355 C CA . LEU A 1 327 ? 74.189 -7.332 -112.560 1.00 81.50 327 LEU A CA 1
ATOM 2356 C C . LEU A 1 327 ? 75.705 -7.338 -112.806 1.00 81.50 327 LEU A C 1
ATOM 2358 O O . LEU A 1 327 ? 76.143 -7.073 -113.925 1.00 81.50 327 LEU A O 1
ATOM 2362 N N . ALA A 1 328 ? 76.504 -7.688 -111.793 1.00 78.56 328 ALA A N 1
ATOM 2363 C CA . ALA A 1 328 ? 77.956 -7.799 -111.912 1.00 78.56 328 ALA A CA 1
ATOM 2364 C C . ALA A 1 328 ? 78.378 -8.900 -112.903 1.00 78.56 328 ALA A C 1
ATOM 2366 O O . ALA A 1 328 ? 79.243 -8.669 -113.749 1.00 78.56 328 ALA A O 1
ATOM 2367 N N . VAL A 1 329 ? 77.730 -10.071 -112.858 1.00 79.81 329 VAL A N 1
ATOM 2368 C CA . VAL A 1 329 ? 77.953 -11.162 -113.825 1.00 79.81 329 VAL A CA 1
ATOM 2369 C C . VAL A 1 329 ? 77.572 -10.725 -115.242 1.00 79.81 329 VAL A C 1
ATOM 2371 O O . VAL A 1 329 ? 78.341 -10.944 -116.180 1.00 79.81 329 VAL A O 1
ATOM 2374 N N . GLY A 1 330 ? 76.425 -10.056 -115.407 1.00 75.31 330 GLY A N 1
ATOM 2375 C CA . GLY A 1 330 ? 75.983 -9.512 -116.694 1.00 75.31 330 GLY A CA 1
ATOM 2376 C C . GLY A 1 330 ? 76.958 -8.483 -117.275 1.00 75.31 330 GLY A C 1
ATOM 2377 O O . GLY A 1 330 ? 77.301 -8.553 -118.456 1.00 75.31 330 GLY A O 1
ATOM 2378 N N . ALA A 1 331 ? 77.474 -7.574 -116.443 1.00 72.94 331 ALA A N 1
ATOM 2379 C CA . ALA A 1 331 ? 78.501 -6.613 -116.841 1.00 72.94 331 ALA A CA 1
ATOM 2380 C C . ALA A 1 331 ? 79.811 -7.306 -117.266 1.00 72.94 331 ALA A C 1
ATOM 2382 O O . ALA A 1 331 ? 80.411 -6.925 -118.273 1.00 72.94 331 ALA A O 1
ATOM 2383 N N . GLY A 1 332 ? 80.225 -8.361 -116.554 1.00 71.69 332 GLY A N 1
ATOM 2384 C CA . GLY A 1 332 ? 81.392 -9.174 -116.909 1.00 71.69 332 GLY A CA 1
ATOM 2385 C C . GLY A 1 332 ? 81.241 -9.900 -118.251 1.00 71.69 332 GLY A C 1
ATOM 2386 O O . GLY A 1 332 ? 82.145 -9.850 -119.088 1.00 71.69 332 GLY A O 1
ATOM 2387 N N . LEU A 1 333 ? 80.081 -10.515 -118.504 1.00 69.38 333 LEU A N 1
ATOM 2388 C CA . LEU A 1 333 ? 79.753 -11.149 -119.788 1.00 69.38 333 LEU A CA 1
ATOM 2389 C C . LEU A 1 333 ? 79.752 -10.140 -120.944 1.00 69.38 333 LEU A C 1
ATOM 2391 O O . LEU A 1 333 ? 80.299 -10.432 -122.007 1.00 69.38 333 LEU A O 1
ATOM 2395 N N . ALA A 1 334 ? 79.201 -8.940 -120.740 1.00 66.75 334 ALA A N 1
ATOM 2396 C CA . ALA A 1 334 ? 79.205 -7.877 -121.745 1.00 66.75 334 ALA A CA 1
ATOM 2397 C C . ALA A 1 334 ? 80.627 -7.388 -122.083 1.00 66.75 334 ALA A C 1
ATOM 2399 O O . ALA A 1 334 ? 80.933 -7.146 -123.254 1.00 66.75 334 ALA A O 1
ATOM 2400 N N . LEU A 1 335 ? 81.516 -7.285 -121.086 1.00 65.69 335 LEU A N 1
ATOM 2401 C CA . LEU A 1 335 ? 82.934 -6.982 -121.307 1.00 65.69 335 LEU A CA 1
ATOM 2402 C C . LEU A 1 335 ? 83.651 -8.106 -122.067 1.00 65.69 335 LEU A C 1
ATOM 2404 O O . LEU A 1 335 ? 84.418 -7.820 -122.984 1.00 65.69 335 LEU A O 1
ATOM 2408 N N . SER A 1 336 ? 83.379 -9.367 -121.723 1.00 62.75 336 SER A N 1
ATOM 2409 C CA . SER A 1 336 ? 83.946 -10.538 -122.404 1.00 62.75 336 SER A CA 1
ATOM 2410 C C . SER A 1 336 ? 83.506 -10.619 -123.870 1.00 62.75 336 SER A C 1
ATOM 2412 O O . SER A 1 336 ? 84.339 -10.781 -124.759 1.00 62.75 336 SER A O 1
ATOM 2414 N N . LEU A 1 337 ? 82.218 -10.396 -124.156 1.00 60.94 337 LEU A N 1
ATOM 2415 C CA . LEU A 1 337 ? 81.690 -10.318 -125.522 1.00 60.94 337 LEU A CA 1
ATOM 2416 C C . LEU A 1 337 ? 82.332 -9.176 -126.318 1.00 60.94 337 LEU A C 1
ATOM 2418 O O . LEU A 1 337 ? 82.693 -9.376 -127.476 1.00 60.94 337 LEU A O 1
ATOM 2422 N N . ARG A 1 338 ? 82.546 -8.005 -125.699 1.00 61.69 338 ARG A N 1
ATOM 2423 C CA . ARG A 1 338 ? 83.315 -6.904 -126.307 1.00 61.69 338 ARG A CA 1
ATOM 2424 C C . ARG A 1 338 ? 84.764 -7.298 -126.595 1.00 61.69 338 ARG A C 1
ATOM 2426 O O . ARG A 1 338 ? 85.254 -6.992 -127.676 1.00 61.69 338 ARG A O 1
ATOM 2433 N N . ALA A 1 339 ? 85.436 -7.988 -125.676 1.00 59.91 339 ALA A N 1
ATOM 2434 C CA . ALA A 1 339 ? 86.799 -8.471 -125.889 1.00 59.91 339 ALA A CA 1
ATOM 2435 C C . ALA A 1 339 ? 86.868 -9.512 -127.024 1.00 59.91 339 ALA A C 1
ATOM 2437 O O . ALA A 1 339 ? 87.756 -9.437 -127.867 1.00 59.91 339 ALA A O 1
ATOM 2438 N N . CYS A 1 340 ? 85.892 -10.420 -127.110 1.00 58.28 340 CYS A N 1
ATOM 2439 C CA . CYS A 1 340 ? 85.770 -11.402 -128.192 1.00 58.28 340 CYS A CA 1
ATOM 2440 C C . CYS A 1 340 ? 85.529 -10.729 -129.560 1.00 58.28 340 CYS A C 1
ATOM 2442 O O . CYS A 1 340 ? 86.112 -11.125 -130.571 1.00 58.28 340 CYS A O 1
ATOM 2444 N N . TRP A 1 341 ? 84.735 -9.652 -129.581 1.00 56.34 341 TRP A N 1
ATOM 2445 C CA . TRP A 1 341 ? 84.536 -8.814 -130.768 1.00 56.34 341 TRP A CA 1
ATOM 2446 C C . TRP A 1 341 ? 85.830 -8.110 -131.203 1.00 56.34 341 TRP A C 1
ATOM 2448 O O . TRP A 1 341 ? 86.139 -8.082 -132.389 1.00 56.34 341 TRP A O 1
ATOM 2458 N N . LEU A 1 342 ? 86.627 -7.598 -130.256 1.00 55.94 342 LEU A N 1
ATOM 2459 C CA . LEU A 1 342 ? 87.919 -6.963 -130.549 1.00 55.94 342 LEU A CA 1
ATOM 2460 C C . LEU A 1 342 ? 88.994 -7.954 -131.033 1.00 55.94 342 LEU A C 1
ATOM 2462 O O . LEU A 1 342 ? 89.795 -7.598 -131.894 1.00 55.94 342 LEU A O 1
ATOM 2466 N N . PHE A 1 343 ? 89.005 -9.197 -130.541 1.00 55.97 343 PHE A N 1
ATOM 2467 C CA . PHE A 1 343 ? 89.965 -10.223 -130.979 1.00 55.97 343 PHE A CA 1
ATOM 2468 C C . PHE A 1 343 ? 89.674 -10.800 -132.372 1.00 55.97 343 PHE A C 1
ATOM 2470 O O . PHE A 1 343 ? 90.568 -11.367 -132.993 1.00 55.97 343 PHE A O 1
ATOM 2477 N N . SER A 1 344 ? 88.467 -10.601 -132.906 1.00 54.75 344 SER A N 1
ATOM 2478 C CA . SER A 1 344 ? 88.104 -11.028 -134.267 1.00 54.75 344 SER A CA 1
ATOM 2479 C C . SER A 1 344 ? 88.699 -10.131 -135.374 1.00 54.75 344 SER A C 1
ATOM 2481 O O . SER A 1 344 ? 88.441 -10.368 -136.551 1.00 54.75 344 SER A O 1
ATOM 2483 N N . PHE A 1 345 ? 89.492 -9.110 -135.016 1.00 53.69 345 PHE A N 1
ATOM 2484 C CA . PHE A 1 345 ? 90.014 -8.083 -135.931 1.00 53.69 345 PHE A CA 1
ATOM 2485 C C . PHE A 1 345 ? 91.534 -7.823 -135.830 1.00 53.69 345 PHE A C 1
ATOM 2487 O O . PHE A 1 345 ? 91.991 -6.760 -136.250 1.00 53.69 345 PHE A O 1
ATOM 2494 N N . LEU A 1 346 ? 92.345 -8.763 -135.325 1.00 40.03 346 LEU A N 1
ATOM 2495 C CA . LEU A 1 346 ? 93.814 -8.661 -135.429 1.00 40.03 346 LEU A CA 1
ATOM 2496 C C . LEU A 1 346 ? 94.367 -9.559 -136.560 1.00 40.03 346 LEU A C 1
ATOM 2498 O O . LEU A 1 346 ? 94.178 -10.773 -136.494 1.00 40.03 346 LEU A O 1
ATOM 2502 N N . PRO A 1 347 ? 95.058 -9.008 -137.580 1.00 50.19 347 PRO A N 1
ATOM 2503 C CA . PRO A 1 347 ? 95.784 -9.793 -138.577 1.00 50.19 347 PRO A CA 1
ATOM 2504 C C . PRO A 1 347 ? 97.167 -10.252 -138.070 1.00 50.19 347 PRO A C 1
ATOM 2506 O O . PRO A 1 347 ? 97.782 -9.582 -137.240 1.00 50.19 347 PRO A O 1
ATOM 2509 N N . LEU A 1 348 ? 97.596 -11.409 -138.598 1.00 45.22 348 LEU A N 1
ATOM 2510 C CA . LEU A 1 348 ? 98.930 -12.029 -138.507 1.00 45.22 348 LEU A CA 1
ATOM 2511 C C . LEU A 1 348 ? 100.060 -11.112 -138.993 1.00 45.22 348 LEU A C 1
ATOM 2513 O O . LEU A 1 348 ? 99.835 -10.391 -139.993 1.00 45.22 348 LEU A O 1
#

Mean predicted aligned error: 14.64 Å

Organism: Branchiostoma lanceolatum (NCBI:txid7740)

pLDDT: mean 84.98, std 15.46, range [37.47, 98.44]

Secondary structure (DSSP, 8-state):
------------PPPEE----HHHHHT----S-EETTTTEE--EEEEEETTEEEEEE----SS----SS-SS--PPP----EEEEEESS--EEEEEEPPPSSEEEEETTSPEEEPSB-TTSSBHHHHS---TTSEEE-TT--EEESS--TTSTTTS--SSS---EEEEETTS-EEE-SB-TTSPBP-GGGS-TTSEEEETTEEEEE--SSTTSS-SSEEEPP-S-------S-S-HHHHHHHHHHHHHHHHHHHHHHHHHHHHHHHHHHHHHHHHHHHHHHHHHHHHHHHHHHHHHHHHHHHHHHHHHHHHHHHHHHHHHHHHHHHHHHHHHHHHHHHHHHHHTT---

Sequence (348 aa):
MLRLHATLVLAVLPATVLGLSADEIAAFQARTHIERNSGKQGTVSVTQDGDVLVLTSNGIPDHATSTFPSRGNPNDVREQSYTWRIPVTPTPASSPGCLGMGPIGMAVNGVPIFNPFNINCLDAVENEVLDACDGHPAQRGNYHYHHEANCLPDNAESDSGASGIVGVAFDGIAIYGPRKEDGTLYVHNDLDACHGITVNGTYRYHMTSDFPYFIGCYYGELLTNSGAMTRCECDVQTYLANSQSESTTVTSSAVTLAAGAATLTSSAVTLAAGAATVTSSAETLAVDAATVTSSAVTLAVGAATVTSSVETLAVGAATVTSSAVTLAVGAGLALSLRACWLFSFLPL

=== Feature glossary ===
Each block in this record encodes a different view of the same protein. In brief:

Predicted aligned error. PAE(i, j) answers: if I align the predicted and true structures on residue i, how far off (in Å) do I expect residue j to be? A block-diagonal PAE matrix with low values on the blocks and high values off-diagonal is the signature of a multi-domain protein with confidently predicted domains but uncertain inter-domain orientation.

Contact-map, Ramachandran, and PAE plots. Plot images: a contact map (which residues are close in 3D, as an N×N binary image), a Ramachandran scatter (backbone torsion angles, revealing secondary-structure composition at a glance), and — for AlphaFold structures — a PAE heatmap (pairwise prediction confidence).

Backbone torsions (φ/ψ). φ (phi) and ψ (psi) are the two rotatable backbone dihedrals per residue: φ is the C(i-1)–N–Cα–C torsion, ψ is the N–Cα–C–N(i+1) torsion, both in degrees on (−180°, 180°]. α-helical residues cluster near (−60°, −45°); β-strand residues near (−120°, +130°). A Ramachandran plot is simply a scatter of (φ, ψ) for every residue.

Foldseek 3Di. A 3Di character summarizes, for each residue, the relative orientation of the Cα frame of its nearest spatial neighbor. Because it encodes fold topology rather than chemistry, 3Di alignments detect remote structural similarity that sequence alignment misses.

Radius of gyration, Cα contacts, bounding box. Three whole-structure scalars: the radius of gyration (RMS distance of Cα from centroid, in Å), the count of Cα–Cα contacts (pairs closer than 8 Å and separated by more than four residues in sequence — i.e. tertiary, not local, contacts), and the bounding-box dimensions. Together they distinguish compact globular folds from extended fibres or disordered chains.

Sequence. Sequence gives the chain of amino acids in standard one-letter code (A=alanine, C=cysteine, …, Y=tyrosine), read N→C. It is the only feature that is directly encoded by the gene; all structural features are derived from the folded form of this sequence.

mmCIF coordinates. Atomic coordinates in PDBx/mmCIF format — the same representation the Protein Data Bank distributes. Each line of the _atom_site loop places one backbone atom in Cartesian space (units: ångströms, origin: arbitrary).

Secondary structure (3-state, P-SEA). Three-state secondary structure (P-SEA) collapses the eight DSSP classes into helix (a), strand (b), and coil (c). P-SEA assigns these from Cα geometry alone — distances and angles — without requiring backbone oxygens, so it works on any Cα trace.

InterPro / GO / CATH / organism. Functional annotations link the protein to curated databases. InterPro entries identify conserved domains and families by matching the sequence against member-database signatures (Pfam, PROSITE, CDD, …). Gene Ontology (GO) terms describe molecular function, biological process, and cellular component in a controlled vocabulary. CATH places the structure in a hierarchical fold classification (Class/Architecture/Topology/Homologous-superfamily). The organism is the source species.

B-factor. B-factor (Debye–Waller factor) reflects atomic displacement in the crystal lattice. It is an experimental observable (units Å²), not a prediction; low values mean the atom is pinned down, high values mean it moves or is heterogeneous across the crystal.

Rendered structure images. Structure images are PyMOL renders from six orthogonal camera directions. Cartoon representation draws helices as coils and strands as arrows; sticks shows the backbone as bonds; surface shows the solvent-excluded envelope. Rainbow coloring maps sequence position to hue (blue→red, N→C); chain coloring assigns a distinct color per polypeptide.

Solvent-accessible surface area. Solvent-accessible surface area (SASA) is the area in Å² traced out by the centre of a 1.4 Å probe sphere (a water molecule) rolled over the protein's van der Waals surface (Shrake–Rupley / Lee–Richards construction). Buried residues have near-zero SASA; fully exposed residues can exceed 200 Å². The total SASA scales roughly with the number of surface residues.

Secondary structure (8-state, DSSP). The SS8 string is DSSP's per-residue secondary-structure call. α-helix (H) means an i→i+4 H-bond ladder; β-strand (E) means the residue participates in a β-sheet; 3₁₀ (G) and π (I) are tighter and wider helices; T/S are turns/bends; '-' is loop.

pLDDT. For AlphaFold models, the B-factor field carries pLDDT — the model's own estimate of local accuracy on a 0–100 scale. Regions with pLDDT<50 should be treated as essentially unmodeled; they often correspond to intrinsically disordered segments.

Nearest PDB structures. Nearest PDB neighbors are the top structural matches found by Foldseek when searching this structure against the entire Protein Data Bank. Each hit reports a TM-score (0 to 1; >0.5 almost always implies the same fold) and an E-value. These are *structural* homologs — they may share no detectable sequence similarity.